Protein AF-A5DKD3-F1 (afdb_monomer)

Radius of gyration: 27.4 Å; Cα contacts (8 Å, |Δi|>4): 453; chains: 1; bounding box: 69×49×92 Å

Secondary structure (DSSP, 8-state):
-----PPP-S------------SSSPPPSSS---EEEEE--GGGHHHHHHHHHHHHHHHHHHHHHHHHTSHHHHHHHHHHHHHHHHHHTHHHHHH-SSHHHHHHHHHH-HHHHHHHHTHHHHHHHHHHHHHHHHHHHHHHHHHHHHTTTSHHHHHHHHSS-HHHHTT--TTS---HHHHHHHHHGGGEEEEEETTEEEEEEEEEE-GGG--SSEEEEEEEEEEE-GGGGGGTHHHHHHHHHHHHHHHHHHHHHTTSS--TT-EEEEEEEEETT-HHHHHHHHHTTPEEEEEES-SSSSS---HHHHHHHHHTT--EEEEEEEEESS-TTT-HHHHHHHHSHHHHTTS--------

Mean predicted aligned error: 9.51 Å

InterPro domains:
  IPR024297 Inorganic phosphate transporter chaperone Pho86 [PF11124] (18-323)

Structure (mmCIF, N/CA/C/O backbone):
data_AF-A5DKD3-F1
#
_entry.id   AF-A5DKD3-F1
#
loop_
_atom_site.group_PDB
_atom_site.id
_atom_site.type_symbol
_atom_site.label_atom_id
_atom_site.label_alt_id
_atom_site.label_comp_id
_atom_site.label_asym_id
_atom_site.label_entity_id
_atom_site.label_seq_id
_atom_site.pdbx_PDB_ins_code
_atom_site.Cartn_x
_atom_site.Cartn_y
_atom_site.Cartn_z
_atom_site.occupancy
_atom_site.B_iso_or_equiv
_atom_site.auth_seq_id
_atom_site.auth_comp_id
_atom_site.auth_asym_id
_atom_site.auth_atom_id
_atom_site.pdbx_PDB_model_num
ATOM 1 N N . MET A 1 1 ? 32.396 21.049 24.597 1.00 44.41 1 MET A N 1
ATOM 2 C CA . MET A 1 1 ? 31.979 21.143 26.014 1.00 44.41 1 MET A CA 1
ATOM 3 C C . MET A 1 1 ? 31.200 22.429 26.232 1.00 44.41 1 MET A C 1
ATOM 5 O O . MET A 1 1 ? 31.802 23.492 26.193 1.00 44.41 1 MET A O 1
ATOM 9 N N . ARG A 1 2 ? 29.879 22.308 26.403 1.00 25.52 2 ARG A N 1
ATOM 10 C CA . ARG A 1 2 ? 28.963 23.169 27.178 1.00 25.52 2 ARG A CA 1
ATOM 11 C C . ARG A 1 2 ? 27.556 22.619 26.924 1.00 25.52 2 ARG A C 1
ATOM 13 O O . ARG A 1 2 ? 27.028 22.764 25.828 1.00 25.52 2 ARG A O 1
ATOM 20 N N . GLN A 1 3 ? 27.020 21.893 27.901 1.00 27.45 3 GLN A N 1
ATOM 21 C CA . GLN A 1 3 ? 25.607 21.516 27.929 1.00 27.45 3 GLN A CA 1
ATOM 22 C C . GLN A 1 3 ? 24.774 22.777 28.195 1.00 27.45 3 GLN A C 1
ATOM 24 O O . GLN A 1 3 ? 25.162 23.559 29.066 1.00 27.45 3 GLN A O 1
ATOM 29 N N . PRO A 1 4 ? 23.636 22.984 27.518 1.00 35.97 4 PRO A N 1
ATOM 30 C CA . PRO A 1 4 ? 22.633 23.911 27.999 1.00 35.97 4 PRO A CA 1
ATOM 31 C C . PRO A 1 4 ? 21.751 23.196 29.029 1.00 35.97 4 PRO A C 1
ATOM 33 O O . PRO A 1 4 ? 21.042 22.239 28.722 1.00 35.97 4 PRO A O 1
ATOM 36 N N . THR A 1 5 ? 21.823 23.671 30.268 1.00 38.53 5 THR A N 1
ATOM 37 C CA . THR A 1 5 ? 20.880 23.381 31.348 1.00 38.53 5 THR A CA 1
ATOM 38 C C . THR A 1 5 ? 19.512 23.960 30.990 1.00 38.53 5 THR A C 1
ATOM 40 O O . THR A 1 5 ? 19.352 25.180 30.934 1.00 38.53 5 THR A O 1
ATOM 43 N N . LEU A 1 6 ? 18.529 23.094 30.748 1.00 33.97 6 LEU A N 1
ATOM 44 C CA . LEU A 1 6 ? 17.122 23.477 30.655 1.00 33.97 6 LEU A CA 1
ATOM 45 C C . LEU A 1 6 ? 16.555 23.619 32.068 1.00 33.97 6 LEU A C 1
ATOM 47 O O . LEU A 1 6 ? 16.530 22.664 32.843 1.00 33.97 6 LEU A O 1
ATOM 51 N N . GLY A 1 7 ? 16.156 24.849 32.387 1.00 30.00 7 GLY A N 1
ATOM 52 C CA . GLY A 1 7 ? 15.485 25.206 33.625 1.00 30.00 7 GLY A CA 1
ATOM 53 C C . GLY A 1 7 ? 14.159 24.470 33.781 1.00 30.00 7 GLY A C 1
ATOM 54 O O . GLY A 1 7 ? 13.393 24.313 32.830 1.00 30.00 7 GLY A O 1
ATOM 55 N N . ALA A 1 8 ? 13.919 24.035 35.013 1.00 39.34 8 ALA A N 1
ATOM 56 C CA . ALA A 1 8 ? 12.645 23.532 35.479 1.00 39.34 8 ALA A CA 1
ATOM 57 C C . ALA A 1 8 ? 11.581 24.633 35.367 1.00 39.34 8 ALA A C 1
ATOM 59 O O . ALA A 1 8 ? 11.727 25.704 35.951 1.00 39.34 8 ALA A O 1
ATOM 60 N N . ASN A 1 9 ? 10.521 24.346 34.616 1.00 34.38 9 ASN A N 1
ATOM 61 C CA . ASN A 1 9 ? 9.232 25.004 34.752 1.00 34.38 9 ASN A CA 1
ATOM 62 C C . ASN A 1 9 ? 8.155 23.918 34.680 1.00 34.38 9 ASN A C 1
ATOM 64 O O . ASN A 1 9 ? 8.077 23.155 33.714 1.00 34.38 9 ASN A O 1
ATOM 68 N N . ASP A 1 10 ? 7.385 23.845 35.759 1.00 39.69 10 ASP A N 1
ATOM 69 C CA . ASP A 1 10 ? 6.342 22.872 36.042 1.00 39.69 10 ASP A CA 1
ATOM 70 C C . ASP A 1 10 ? 5.145 22.965 35.078 1.00 39.69 10 ASP A C 1
ATOM 72 O O . ASP A 1 10 ? 4.833 24.023 34.531 1.00 39.69 10 ASP A O 1
ATOM 76 N N . ASN A 1 11 ? 4.445 21.829 34.943 1.00 37.91 11 ASN A N 1
ATOM 77 C CA . ASN A 1 11 ? 3.311 21.500 34.059 1.00 37.91 11 ASN A CA 1
ATOM 78 C C . ASN A 1 11 ? 3.631 20.978 32.648 1.00 37.91 11 ASN A C 1
ATOM 80 O O . ASN A 1 11 ? 2.910 21.253 31.687 1.00 37.91 11 ASN A O 1
ATOM 84 N N . VAL A 1 12 ? 4.620 20.091 32.530 1.00 38.69 12 VAL A N 1
ATOM 85 C CA . VAL A 1 12 ? 4.588 19.083 31.462 1.00 38.69 12 VAL A CA 1
ATOM 86 C C . VAL A 1 12 ? 3.736 17.920 31.968 1.00 38.69 12 VAL A C 1
ATOM 88 O O . VAL A 1 12 ? 4.202 17.115 32.768 1.00 38.69 12 VAL A O 1
ATOM 91 N N . LEU A 1 13 ? 2.476 17.834 31.522 1.00 41.31 13 LEU A N 1
ATOM 92 C CA . LEU A 1 13 ? 1.731 16.569 31.536 1.00 41.31 13 LEU A CA 1
ATOM 93 C C . LEU A 1 13 ? 2.629 15.539 30.841 1.00 41.31 13 LEU A C 1
ATOM 95 O O . LEU A 1 13 ? 2.814 15.605 29.623 1.00 41.31 13 LEU A O 1
ATOM 99 N N . SER A 1 14 ? 3.277 14.681 31.627 1.00 49.62 14 SER A N 1
ATOM 100 C CA . SER A 1 14 ? 4.287 13.751 31.138 1.00 49.62 14 SER A CA 1
ATOM 101 C C . SER A 1 14 ? 3.638 12.827 30.118 1.00 49.62 14 SER A C 1
ATOM 103 O O . SER A 1 14 ? 2.727 12.076 30.466 1.00 49.62 14 SER A O 1
ATOM 105 N N . MET A 1 15 ? 4.072 12.899 28.857 1.00 59.12 15 MET A N 1
ATOM 106 C CA . MET A 1 15 ? 3.652 11.925 27.851 1.00 59.12 15 MET A CA 1
ATOM 107 C C . MET A 1 15 ? 3.987 10.523 28.364 1.00 59.12 15 MET A C 1
ATOM 109 O O . MET A 1 15 ? 5.079 10.313 28.900 1.00 59.12 15 MET A O 1
ATOM 113 N N . VAL A 1 16 ? 3.064 9.570 28.200 1.00 75.69 16 VAL A N 1
ATOM 114 C CA . VAL A 1 16 ? 3.371 8.157 28.448 1.00 75.69 16 VAL A CA 1
ATOM 115 C C . VAL A 1 16 ? 4.572 7.797 27.576 1.00 75.69 16 VAL A C 1
ATOM 117 O O . VAL A 1 16 ? 4.593 8.149 26.393 1.00 75.69 16 VAL A O 1
ATOM 120 N N . ALA A 1 17 ? 5.578 7.145 28.166 1.00 81.44 17 ALA A N 1
ATOM 121 C CA . ALA A 1 17 ? 6.812 6.797 27.472 1.00 81.44 17 ALA A CA 1
ATOM 122 C C . ALA A 1 17 ? 6.489 6.019 26.186 1.00 81.44 17 ALA A C 1
ATOM 124 O O . ALA A 1 17 ? 5.968 4.903 26.233 1.00 81.44 17 ALA A O 1
ATOM 125 N N . GLN A 1 18 ? 6.759 6.641 25.039 1.00 84.38 18 GLN A N 1
ATOM 126 C CA . GLN A 1 18 ? 6.478 6.051 23.737 1.00 84.38 18 GLN A CA 1
ATOM 127 C C . GLN A 1 18 ? 7.515 4.978 23.427 1.00 84.38 18 GLN A C 1
ATOM 129 O O . GLN A 1 18 ? 8.714 5.153 23.661 1.00 84.38 18 GLN A O 1
ATOM 134 N N . LYS A 1 19 ? 7.063 3.860 22.862 1.00 83.31 19 LYS A N 1
ATOM 135 C CA . LYS A 1 19 ? 7.965 2.868 22.291 1.00 83.31 19 LYS A CA 1
ATOM 136 C C . LYS A 1 19 ? 8.385 3.337 20.914 1.00 83.31 19 LYS A C 1
ATOM 138 O O . LYS A 1 19 ? 7.612 3.266 19.962 1.00 83.31 19 LYS A O 1
ATOM 143 N N . PHE A 1 20 ? 9.628 3.791 20.827 1.00 79.81 20 PHE A N 1
ATOM 144 C CA . PHE A 1 20 ? 10.230 4.139 19.555 1.00 79.81 20 PHE A CA 1
ATOM 145 C C . PHE A 1 20 ? 10.461 2.886 18.710 1.00 79.81 20 PHE A C 1
ATOM 147 O O . PHE A 1 20 ? 10.831 1.820 19.212 1.00 79.81 20 PHE A O 1
ATOM 154 N N . VAL A 1 21 ? 10.222 3.025 17.412 1.00 80.94 21 VAL A N 1
ATOM 155 C CA . VAL A 1 21 ? 10.343 1.944 16.448 1.00 80.94 21 VAL A CA 1
ATOM 156 C C . VAL A 1 21 ? 11.112 2.459 15.249 1.00 80.94 21 VAL A C 1
ATOM 158 O O . VAL A 1 21 ? 10.554 3.158 14.408 1.00 80.94 21 VAL A O 1
ATOM 161 N N . ASP A 1 22 ? 12.373 2.049 15.144 1.00 83.50 22 ASP A N 1
ATOM 162 C CA . ASP A 1 22 ? 13.111 2.176 13.896 1.00 83.50 22 ASP A CA 1
ATOM 163 C C . ASP A 1 22 ? 12.776 0.986 12.983 1.00 83.50 22 ASP A C 1
ATOM 165 O O . ASP A 1 22 ? 12.668 -0.175 13.403 1.00 83.50 22 ASP A O 1
ATOM 169 N N . LEU A 1 23 ? 12.517 1.291 11.718 1.00 83.31 23 LEU A N 1
ATOM 170 C CA . LEU A 1 23 ? 12.232 0.317 10.669 1.00 83.31 23 LEU A CA 1
ATOM 171 C C . LEU A 1 23 ? 13.491 -0.058 9.881 1.00 83.31 23 LEU A C 1
ATOM 173 O O . LEU A 1 23 ? 13.496 -1.099 9.225 1.00 83.31 23 LEU A O 1
ATOM 177 N N . ASN A 1 24 ? 14.536 0.768 9.955 1.00 83.00 24 ASN A N 1
ATOM 178 C CA . ASN A 1 24 ? 15.818 0.548 9.293 1.00 83.00 24 ASN A CA 1
ATOM 179 C C . ASN A 1 24 ? 16.752 -0.329 10.129 1.00 83.00 24 ASN A C 1
ATOM 181 O O . ASN A 1 24 ? 17.639 -0.983 9.581 1.00 83.00 24 ASN A O 1
ATOM 185 N N . GLU A 1 25 ? 16.541 -0.370 11.443 1.00 85.06 25 GLU A N 1
ATOM 186 C CA . GLU A 1 25 ? 17.316 -1.213 12.343 1.00 85.06 25 GLU A CA 1
ATOM 187 C C . GLU A 1 25 ? 16.706 -2.619 12.480 1.00 85.06 25 GLU A C 1
ATOM 189 O O . GLU A 1 25 ? 15.477 -2.795 12.483 1.00 85.06 25 GLU A O 1
ATOM 194 N N . PRO A 1 26 ? 17.549 -3.661 12.608 1.00 84.44 26 PRO A N 1
ATOM 195 C CA . PRO A 1 26 ? 17.068 -4.988 12.951 1.00 84.44 26 PRO A CA 1
ATOM 196 C C . PRO A 1 26 ? 16.427 -4.982 14.343 1.00 84.44 26 PRO A C 1
ATOM 198 O O . PRO A 1 26 ? 16.762 -4.185 15.216 1.00 84.44 26 PRO A O 1
ATOM 201 N N . LEU A 1 27 ? 15.515 -5.927 14.578 1.00 86.25 27 LEU A N 1
ATOM 202 C CA . LEU A 1 27 ? 14.917 -6.094 15.901 1.00 86.25 27 LEU A CA 1
ATOM 203 C C . LEU A 1 27 ? 15.990 -6.425 16.940 1.00 86.25 27 LEU A C 1
ATOM 205 O O . LEU A 1 27 ? 16.840 -7.282 16.689 1.00 86.25 27 LEU A O 1
ATOM 209 N N . ASN A 1 28 ? 15.881 -5.815 18.123 1.00 86.00 28 ASN A N 1
ATOM 210 C CA . ASN A 1 28 ? 16.832 -6.013 19.212 1.00 86.00 28 ASN A CA 1
ATOM 211 C C . ASN A 1 28 ? 17.032 -7.524 19.500 1.00 86.00 28 ASN A C 1
ATOM 213 O O . ASN A 1 28 ? 16.056 -8.218 19.814 1.00 86.00 28 ASN A O 1
ATOM 217 N N . PRO A 1 29 ? 18.262 -8.059 19.374 1.00 86.12 29 PRO A N 1
ATOM 218 C CA . PRO A 1 29 ? 18.553 -9.465 19.634 1.00 86.12 29 PRO A CA 1
ATOM 219 C C . PRO A 1 29 ? 18.430 -9.861 21.108 1.00 86.12 29 PRO A C 1
ATOM 221 O O . PRO A 1 29 ? 18.129 -11.019 21.387 1.00 86.12 29 PRO A O 1
ATOM 224 N N . GLU A 1 30 ? 18.618 -8.915 22.027 1.00 88.75 30 GLU A N 1
ATOM 225 C CA . GLU A 1 30 ? 18.583 -9.133 23.477 1.00 88.75 30 GLU A CA 1
ATOM 226 C C . GLU A 1 30 ? 17.152 -9.193 24.026 1.00 88.75 30 GLU A C 1
ATOM 228 O O . GLU A 1 30 ? 16.894 -9.774 25.084 1.00 88.75 30 GLU A O 1
ATOM 233 N N . ALA A 1 31 ? 16.188 -8.617 23.303 1.00 89.19 31 ALA A N 1
ATOM 234 C CA . ALA A 1 31 ? 14.787 -8.683 23.681 1.00 89.19 31 ALA A CA 1
ATOM 235 C C . ALA A 1 31 ? 14.255 -10.118 23.536 1.00 89.19 31 ALA A C 1
ATOM 237 O O . ALA A 1 31 ? 14.487 -10.801 22.534 1.00 89.19 31 ALA A O 1
ATOM 238 N N . LYS A 1 32 ? 13.482 -10.569 24.534 1.00 89.69 32 LYS A N 1
ATOM 239 C CA . LYS A 1 32 ? 12.901 -11.918 24.540 1.00 89.69 32 LYS A CA 1
ATOM 240 C C . LYS A 1 32 ? 12.102 -12.157 23.246 1.00 89.69 32 LYS A C 1
ATOM 242 O O . LYS A 1 32 ? 11.294 -11.300 22.882 1.00 89.69 32 LYS A O 1
ATOM 247 N N . PRO A 1 33 ? 12.275 -13.306 22.560 1.00 88.50 33 PRO A N 1
ATOM 248 C CA . PRO A 1 33 ? 11.573 -13.635 21.318 1.00 88.50 33 PRO A CA 1
ATOM 249 C C . PRO A 1 33 ? 10.120 -14.047 21.590 1.00 88.50 33 PRO A C 1
ATOM 251 O O . PRO A 1 33 ? 9.692 -15.154 21.276 1.00 88.50 33 PRO A O 1
ATOM 254 N N . THR A 1 34 ? 9.353 -13.157 22.211 1.00 90.38 34 THR A N 1
ATOM 255 C CA . THR A 1 34 ? 7.939 -13.355 22.508 1.00 90.38 34 THR A CA 1
ATOM 256 C C . THR A 1 34 ? 7.097 -12.713 21.419 1.00 90.38 34 THR A C 1
ATOM 258 O O . THR A 1 34 ? 7.298 -11.548 21.070 1.00 90.38 34 THR A O 1
ATOM 261 N N . LEU A 1 35 ? 6.151 -13.486 20.888 1.00 90.06 35 LEU A N 1
ATOM 262 C CA . LEU A 1 35 ? 5.094 -12.992 20.017 1.00 90.06 35 LEU A CA 1
ATOM 263 C C . LEU A 1 35 ? 3.871 -12.688 20.885 1.00 90.06 35 LEU A C 1
ATOM 265 O O . LEU A 1 35 ? 3.340 -13.578 21.548 1.00 90.06 35 LEU A O 1
ATOM 269 N N . ALA A 1 36 ? 3.447 -11.433 20.896 1.00 91.25 36 ALA A N 1
ATOM 270 C CA . ALA A 1 36 ? 2.316 -10.955 21.669 1.00 91.25 36 ALA A CA 1
ATOM 271 C C . ALA A 1 36 ? 1.329 -10.214 20.770 1.00 91.25 36 ALA A C 1
ATOM 273 O O . ALA A 1 36 ? 1.691 -9.641 19.744 1.00 91.25 36 ALA A O 1
ATOM 274 N N . LYS A 1 37 ? 0.069 -10.205 21.195 1.00 90.94 37 LYS A N 1
ATOM 275 C CA . LYS A 1 37 ? -0.982 -9.379 20.609 1.00 90.94 37 LYS A CA 1
ATOM 276 C C . LYS A 1 37 ? -1.339 -8.279 21.588 1.00 90.94 37 LYS A C 1
ATOM 278 O O . LYS A 1 37 ? -1.418 -8.533 22.789 1.00 90.94 37 LYS A O 1
ATOM 283 N N . SER A 1 38 ? -1.556 -7.082 21.077 1.00 92.31 38 SER A N 1
ATOM 284 C CA . SER A 1 38 ? -1.947 -5.936 21.884 1.00 92.31 38 SER A CA 1
ATOM 285 C C . SER A 1 38 ? -2.983 -5.130 21.126 1.00 92.31 38 SER A C 1
ATOM 287 O O . SER A 1 38 ? -2.878 -4.966 19.913 1.00 92.31 38 SER A O 1
ATOM 289 N N . SER A 1 39 ? -3.973 -4.597 21.833 1.00 94.12 39 SER A N 1
ATOM 290 C CA . SER A 1 39 ? -4.686 -3.426 21.322 1.00 94.12 39 SER A CA 1
ATOM 291 C C . SER A 1 39 ? -3.728 -2.236 21.297 1.00 94.12 39 SER A C 1
ATOM 293 O O . SER A 1 39 ? -2.666 -2.274 21.935 1.00 94.12 39 SER A O 1
ATOM 295 N N . LEU A 1 40 ? -4.081 -1.179 20.574 1.00 94.75 40 LEU A N 1
ATOM 296 C CA . LEU A 1 40 ? -3.319 0.058 20.640 1.00 94.75 40 LEU A CA 1
ATOM 297 C C . LEU A 1 40 ? -3.365 0.589 22.072 1.00 94.75 40 LEU A C 1
ATOM 299 O O . LEU A 1 40 ? -4.437 0.864 22.608 1.00 94.75 40 LEU A O 1
ATOM 303 N N . THR A 1 41 ? -2.196 0.692 22.692 1.00 93.12 41 THR A N 1
ATOM 304 C CA . THR A 1 41 ? -2.006 1.376 23.971 1.00 93.12 41 THR A CA 1
ATOM 305 C C . THR A 1 41 ? -1.323 2.716 23.712 1.00 93.12 41 THR A C 1
ATOM 307 O O . THR A 1 41 ? -0.673 2.870 22.671 1.00 93.12 41 THR A O 1
ATOM 310 N N . PRO A 1 42 ? -1.430 3.683 24.638 1.00 91.56 42 PRO A N 1
ATOM 311 C CA . PRO A 1 42 ? -0.752 4.972 24.520 1.00 91.56 42 PRO A CA 1
ATOM 312 C C . PRO A 1 42 ? 0.748 4.841 24.235 1.00 91.56 42 PRO A C 1
ATOM 314 O O . PRO A 1 42 ? 1.272 5.617 23.449 1.00 91.56 42 PRO A O 1
ATOM 317 N N . GLU A 1 43 ? 1.412 3.812 24.774 1.00 92.00 43 GLU A N 1
ATOM 318 C CA . GLU A 1 43 ? 2.830 3.498 24.523 1.00 92.00 43 GLU A CA 1
ATOM 319 C C . GLU A 1 43 ? 3.151 3.133 23.061 1.00 92.00 43 GLU A C 1
ATOM 321 O O . GLU A 1 43 ? 4.277 3.335 22.613 1.00 92.00 43 GLU A O 1
ATOM 326 N N . TYR A 1 44 ? 2.198 2.558 22.319 1.00 93.81 44 TYR A N 1
ATOM 327 C CA . TYR A 1 44 ? 2.389 2.122 20.928 1.00 93.81 44 TYR A CA 1
ATOM 328 C C . TYR A 1 44 ? 1.828 3.114 19.900 1.00 93.81 44 TYR A C 1
ATOM 330 O O . TYR A 1 44 ? 1.816 2.801 18.709 1.00 93.81 44 TYR A O 1
ATOM 338 N N . ALA A 1 45 ? 1.348 4.285 20.325 1.00 93.69 45 ALA A N 1
ATOM 339 C CA . ALA A 1 45 ? 0.709 5.256 19.441 1.00 93.69 45 ALA A CA 1
ATOM 340 C C . ALA A 1 45 ? 1.643 5.695 18.303 1.00 93.69 45 ALA A C 1
ATOM 342 O O . ALA A 1 45 ? 1.305 5.547 17.126 1.00 93.69 45 ALA A O 1
ATOM 343 N N . GLU A 1 46 ? 2.845 6.156 18.648 1.00 93.38 46 GLU A N 1
ATOM 344 C CA . GLU A 1 46 ? 3.853 6.571 17.670 1.00 93.38 46 GLU A CA 1
ATOM 345 C C . GLU A 1 46 ? 4.299 5.406 16.774 1.00 93.38 46 GLU A C 1
ATOM 347 O O . GLU A 1 46 ? 4.289 5.507 15.548 1.00 93.38 46 GLU A O 1
ATOM 352 N N . ALA A 1 47 ? 4.597 4.255 17.377 1.00 93.25 47 ALA A N 1
ATOM 353 C CA . ALA A 1 47 ? 5.014 3.054 16.663 1.00 93.25 47 ALA A CA 1
ATOM 354 C C . ALA A 1 47 ? 3.992 2.573 15.616 1.00 93.25 47 ALA A C 1
ATOM 356 O O . ALA A 1 47 ? 4.355 2.178 14.507 1.00 93.25 47 ALA A O 1
ATOM 357 N N . SER A 1 48 ? 2.707 2.604 15.974 1.00 95.12 48 SER A N 1
ATOM 358 C CA . SER A 1 48 ? 1.596 2.250 15.089 1.00 95.12 48 SER A CA 1
ATOM 359 C C . SER A 1 48 ? 1.502 3.217 13.907 1.00 95.12 48 SER A C 1
ATOM 361 O O . SER A 1 48 ? 1.311 2.791 12.768 1.00 95.12 48 SER A O 1
ATOM 363 N N . LEU A 1 49 ? 1.676 4.519 14.156 1.00 95.00 49 LEU A N 1
ATOM 364 C CA . LEU A 1 49 ? 1.677 5.539 13.109 1.00 95.00 49 LEU A CA 1
ATOM 365 C C . LEU A 1 49 ? 2.844 5.346 12.132 1.00 95.00 49 LEU A C 1
ATOM 367 O O . LEU A 1 49 ? 2.631 5.354 10.922 1.00 95.00 49 LEU A O 1
ATOM 371 N N . ILE A 1 50 ? 4.050 5.102 12.651 1.00 94.62 50 ILE A N 1
ATOM 372 C CA . ILE A 1 50 ? 5.251 4.837 11.848 1.00 94.62 50 ILE A CA 1
ATOM 373 C C . ILE A 1 50 ? 5.053 3.604 10.953 1.00 94.62 50 ILE A C 1
ATOM 375 O O . ILE A 1 50 ? 5.385 3.642 9.769 1.00 94.62 50 ILE A O 1
ATOM 379 N N . LEU A 1 51 ? 4.455 2.528 11.478 1.00 93.94 51 LEU A N 1
ATOM 380 C CA . LEU A 1 51 ? 4.135 1.336 10.685 1.00 93.94 51 LEU A CA 1
ATOM 381 C C . LEU A 1 51 ? 3.153 1.632 9.546 1.00 93.94 51 LEU A C 1
ATOM 383 O O . LEU A 1 51 ? 3.366 1.174 8.427 1.00 93.94 51 LEU A O 1
ATOM 387 N N . HIS A 1 52 ? 2.097 2.406 9.792 1.00 95.19 52 HIS A N 1
ATOM 388 C CA . HIS A 1 52 ? 1.189 2.809 8.713 1.00 95.19 52 HIS A CA 1
ATOM 389 C C . HIS A 1 52 ? 1.879 3.723 7.690 1.00 95.19 52 HIS A C 1
ATOM 391 O O . HIS A 1 52 ? 1.608 3.612 6.498 1.00 95.19 52 HIS A O 1
ATOM 397 N N . GLY A 1 53 ? 2.812 4.581 8.111 1.00 95.00 53 GLY A N 1
ATOM 398 C CA . GLY A 1 53 ? 3.641 5.373 7.195 1.00 95.00 53 GLY A CA 1
ATOM 399 C C . GLY A 1 53 ? 4.511 4.498 6.285 1.00 95.00 53 GLY A C 1
ATOM 400 O O . GLY A 1 53 ? 4.569 4.715 5.073 1.00 95.00 53 GLY A O 1
ATOM 401 N N . ASP A 1 54 ? 5.126 3.457 6.849 1.00 94.06 54 ASP A N 1
ATOM 402 C CA . ASP A 1 54 ? 5.923 2.473 6.108 1.00 94.06 54 ASP A CA 1
ATOM 403 C C . ASP A 1 54 ? 5.108 1.738 5.042 1.00 94.06 54 ASP A C 1
ATOM 405 O O . ASP A 1 54 ? 5.589 1.554 3.925 1.00 94.06 54 ASP A O 1
ATOM 409 N N . TYR A 1 55 ? 3.852 1.388 5.330 1.00 94.44 55 TYR A N 1
ATOM 410 C CA . TYR A 1 55 ? 2.949 0.808 4.332 1.00 94.44 55 TYR A CA 1
ATOM 411 C C . TYR A 1 55 ? 2.856 1.673 3.069 1.00 94.44 55 TYR A C 1
ATOM 413 O O . TYR A 1 55 ? 3.084 1.185 1.960 1.00 94.44 55 TYR A O 1
ATOM 421 N N . TYR A 1 56 ? 2.603 2.975 3.218 1.00 95.25 56 TYR A N 1
ATOM 422 C CA . TYR A 1 56 ? 2.506 3.888 2.077 1.00 95.25 56 TYR A CA 1
ATOM 423 C C . TYR A 1 56 ? 3.842 4.058 1.341 1.00 95.25 56 TYR A C 1
ATOM 425 O O . TYR A 1 56 ? 3.860 4.135 0.110 1.00 95.25 56 TYR A O 1
ATOM 433 N N . ARG A 1 57 ? 4.976 4.023 2.052 1.00 94.69 57 ARG A N 1
ATOM 434 C CA . ARG A 1 57 ? 6.313 4.000 1.430 1.00 94.69 57 ARG A CA 1
ATOM 435 C C . ARG A 1 57 ? 6.571 2.713 0.644 1.00 94.69 57 ARG A C 1
ATOM 437 O O . ARG A 1 57 ? 7.121 2.759 -0.458 1.00 94.69 57 ARG A O 1
ATOM 444 N N . GLN A 1 58 ? 6.129 1.566 1.149 1.00 93.62 58 GLN A N 1
ATOM 445 C CA . GLN A 1 58 ? 6.221 0.296 0.428 1.00 93.62 58 GLN A CA 1
ATOM 446 C C . GLN A 1 58 ? 5.301 0.265 -0.800 1.00 93.62 58 GLN A C 1
ATOM 448 O O . GLN A 1 58 ? 5.705 -0.225 -1.863 1.00 93.62 58 GLN A O 1
ATOM 453 N N . LEU A 1 59 ? 4.100 0.840 -0.698 1.00 95.12 59 LEU A N 1
ATOM 454 C CA . LEU A 1 59 ? 3.209 1.035 -1.839 1.00 95.12 59 LEU A CA 1
ATOM 455 C C . LEU A 1 59 ? 3.831 1.959 -2.886 1.00 95.12 59 LEU A C 1
ATOM 457 O O . LEU A 1 59 ? 3.746 1.651 -4.071 1.00 95.12 59 LEU A O 1
ATOM 461 N N . GLN A 1 60 ? 4.506 3.038 -2.476 1.00 95.50 60 GLN A N 1
ATOM 462 C CA . GLN A 1 60 ? 5.237 3.925 -3.384 1.00 95.50 60 GLN A CA 1
ATOM 463 C C . GLN A 1 60 ? 6.280 3.141 -4.195 1.00 95.50 60 GLN A C 1
ATOM 465 O O . GLN A 1 60 ? 6.306 3.217 -5.425 1.00 95.50 60 GLN A O 1
ATOM 470 N N . GLY A 1 61 ? 7.103 2.327 -3.525 1.00 94.56 61 GLY A N 1
ATOM 471 C CA . GLY A 1 61 ? 8.082 1.463 -4.191 1.00 94.56 61 GLY A CA 1
ATOM 472 C C . GLY A 1 61 ? 7.438 0.438 -5.134 1.00 94.56 61 GLY A C 1
ATOM 473 O O . GLY A 1 61 ? 7.944 0.193 -6.231 1.00 94.56 61 GLY A O 1
ATOM 474 N N . SER A 1 62 ? 6.293 -0.123 -4.742 1.00 94.75 62 SER A N 1
ATOM 475 C CA . SER A 1 62 ? 5.532 -1.074 -5.563 1.00 94.75 62 SER A CA 1
ATOM 476 C C . SER A 1 62 ? 4.908 -0.410 -6.793 1.00 94.75 62 SER A C 1
ATOM 478 O O . SER A 1 62 ? 4.972 -0.976 -7.884 1.00 94.75 62 SER A O 1
ATOM 480 N N . CYS A 1 63 ? 4.389 0.811 -6.648 1.00 96.38 63 CYS A N 1
ATOM 481 C CA . CYS A 1 63 ? 3.876 1.636 -7.738 1.00 96.38 63 CYS A CA 1
ATOM 482 C C . CYS A 1 63 ? 4.989 1.978 -8.740 1.00 96.38 63 CYS A C 1
ATOM 484 O O . CYS A 1 63 ? 4.834 1.743 -9.936 1.00 96.38 63 CYS A O 1
ATOM 486 N N . ASN A 1 64 ? 6.161 2.408 -8.257 1.00 95.81 64 ASN A N 1
ATOM 487 C CA . ASN A 1 64 ? 7.322 2.679 -9.111 1.00 95.81 64 ASN A CA 1
ATOM 488 C C . ASN A 1 64 ? 7.748 1.451 -9.914 1.00 95.81 64 ASN A C 1
ATOM 490 O O . ASN A 1 64 ? 7.951 1.531 -11.126 1.00 95.81 64 ASN A O 1
ATOM 494 N N . ARG A 1 65 ? 7.834 0.291 -9.252 1.00 95.06 65 ARG A N 1
ATOM 495 C CA . ARG A 1 65 ? 8.134 -0.975 -9.924 1.00 95.06 65 ARG A CA 1
ATOM 496 C C . ARG A 1 65 ? 7.071 -1.313 -10.970 1.00 95.06 65 ARG A C 1
ATOM 498 O O . ARG A 1 65 ? 7.420 -1.751 -12.061 1.00 95.06 65 ARG A O 1
ATOM 505 N N . TYR A 1 66 ? 5.796 -1.126 -10.646 1.00 96.19 66 TYR A N 1
ATOM 506 C CA . TYR A 1 66 ? 4.696 -1.385 -11.569 1.00 96.19 66 TYR A CA 1
ATOM 507 C C . TYR A 1 66 ? 4.773 -0.499 -12.817 1.00 96.19 66 TYR A C 1
ATOM 509 O O . TYR A 1 66 ? 4.668 -1.019 -13.923 1.00 96.19 66 TYR A O 1
ATOM 517 N N . ILE A 1 67 ? 5.023 0.804 -12.655 1.00 95.69 67 ILE A N 1
ATOM 518 C CA . ILE A 1 67 ? 5.163 1.759 -13.765 1.00 95.69 67 ILE A CA 1
ATOM 519 C C . ILE A 1 67 ? 6.360 1.400 -14.638 1.00 95.69 67 ILE A C 1
ATOM 521 O O . ILE A 1 67 ? 6.242 1.386 -15.862 1.00 95.69 67 ILE A O 1
ATOM 525 N N . PHE A 1 68 ? 7.495 1.077 -14.020 1.00 94.25 68 PHE A N 1
ATOM 526 C CA . PHE A 1 68 ? 8.709 0.715 -14.742 1.00 94.25 68 PHE A CA 1
ATOM 527 C C . PHE A 1 68 ? 8.493 -0.507 -15.648 1.00 94.25 68 PHE A C 1
ATOM 529 O O . PHE A 1 68 ? 8.847 -0.479 -16.822 1.00 94.25 68 PHE A O 1
ATOM 536 N N . TRP A 1 69 ? 7.835 -1.548 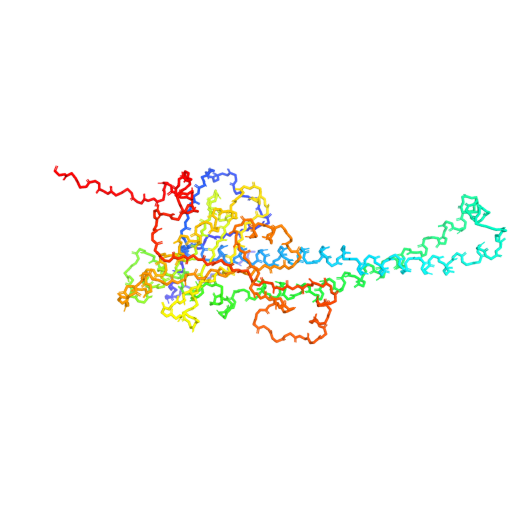-15.130 1.00 94.56 69 TRP A N 1
ATOM 537 C CA . TRP A 1 69 ? 7.533 -2.777 -15.873 1.00 94.56 69 TRP A CA 1
ATOM 538 C C . TRP A 1 69 ? 6.211 -2.727 -16.653 1.00 94.56 69 TRP A C 1
ATOM 540 O O . TRP A 1 69 ? 5.758 -3.751 -17.170 1.00 94.56 69 TRP A O 1
ATOM 550 N N . HIS A 1 70 ? 5.563 -1.564 -16.736 1.00 96.00 70 HIS A N 1
ATOM 551 C CA . HIS A 1 70 ? 4.297 -1.435 -17.443 1.00 96.00 70 HIS A CA 1
ATOM 552 C C . HIS A 1 70 ? 4.508 -1.619 -18.959 1.00 96.00 70 HIS A C 1
ATOM 554 O O . HIS A 1 70 ? 5.484 -1.089 -19.496 1.00 96.00 70 HIS A O 1
ATOM 560 N N . PRO A 1 71 ? 3.598 -2.294 -19.693 1.00 95.44 71 PRO A N 1
ATOM 561 C CA . PRO A 1 71 ? 3.749 -2.521 -21.134 1.00 95.44 71 PRO A CA 1
ATOM 562 C C . PRO A 1 71 ? 3.987 -1.244 -21.947 1.00 95.44 71 PRO A C 1
ATOM 564 O O . PRO A 1 71 ? 4.766 -1.253 -22.896 1.00 95.44 71 PRO A O 1
ATOM 567 N N . ILE A 1 72 ? 3.360 -0.133 -21.551 1.00 94.94 72 ILE A N 1
ATOM 568 C CA . ILE A 1 72 ? 3.559 1.175 -22.196 1.00 94.94 72 ILE A CA 1
ATOM 569 C C . ILE A 1 72 ? 4.994 1.674 -21.981 1.00 94.94 72 ILE A C 1
ATOM 571 O O . ILE A 1 72 ? 5.654 2.038 -22.948 1.00 94.94 72 ILE A O 1
ATOM 575 N N . SER A 1 73 ? 5.506 1.635 -20.749 1.00 94.50 73 SER A N 1
ATOM 576 C CA . SER A 1 73 ? 6.883 2.040 -20.432 1.00 94.50 73 SER A CA 1
ATOM 577 C C . SER A 1 73 ? 7.906 1.175 -21.169 1.00 94.50 73 SER A C 1
ATOM 579 O O . SER A 1 73 ? 8.844 1.697 -21.768 1.00 94.50 73 SER A O 1
ATOM 581 N N . MET A 1 74 ? 7.676 -0.141 -21.209 1.00 94.81 74 MET A N 1
ATOM 582 C CA . MET A 1 74 ? 8.503 -1.078 -21.974 1.00 94.81 74 MET A CA 1
ATOM 583 C C . MET A 1 74 ? 8.450 -0.793 -23.479 1.00 94.81 74 MET A C 1
ATOM 585 O O . MET A 1 74 ? 9.476 -0.867 -24.148 1.00 94.81 74 MET A O 1
ATOM 589 N N . SER A 1 75 ? 7.285 -0.421 -24.014 1.00 95.44 75 SER A N 1
ATOM 590 C CA . SER A 1 75 ? 7.136 -0.057 -25.429 1.00 95.44 75 SER A CA 1
ATOM 591 C C . SER A 1 75 ? 7.888 1.230 -25.760 1.00 95.44 75 SER A C 1
ATOM 593 O O . SER A 1 75 ? 8.596 1.270 -26.759 1.00 95.44 75 SER A O 1
ATOM 595 N N . ILE A 1 76 ? 7.798 2.257 -24.905 1.00 94.19 76 ILE A N 1
ATOM 596 C CA . ILE A 1 76 ? 8.573 3.501 -25.048 1.00 94.19 76 ILE A CA 1
ATOM 597 C C . ILE A 1 76 ? 10.071 3.189 -25.055 1.00 94.19 76 ILE A C 1
ATOM 599 O O . ILE A 1 76 ? 10.805 3.715 -25.889 1.00 94.19 76 ILE A O 1
ATOM 603 N N . TRP A 1 77 ? 10.514 2.298 -24.166 1.00 93.56 77 TRP A N 1
ATOM 604 C CA . TRP A 1 77 ? 11.906 1.874 -24.106 1.00 93.56 77 TRP A CA 1
ATOM 605 C C . TRP A 1 77 ? 12.365 1.158 -25.376 1.00 93.56 77 TRP A C 1
ATOM 607 O O . TRP A 1 77 ? 13.349 1.576 -25.984 1.00 93.56 77 TRP A O 1
ATOM 617 N N . VAL A 1 78 ? 11.628 0.145 -25.834 1.00 94.94 78 VAL A N 1
ATOM 618 C CA . VAL A 1 78 ? 11.975 -0.608 -27.048 1.00 94.94 78 VAL A CA 1
ATOM 619 C C . VAL A 1 78 ? 11.943 0.287 -28.286 1.00 94.94 78 VAL A C 1
ATOM 621 O O . VAL A 1 78 ? 12.911 0.313 -29.041 1.00 94.94 78 VAL A O 1
ATOM 624 N N . VAL A 1 79 ? 10.869 1.054 -28.490 1.00 95.69 79 VAL A N 1
ATOM 625 C CA . VAL A 1 79 ? 10.725 1.932 -29.662 1.00 95.69 79 VAL A CA 1
ATOM 626 C C . VAL A 1 79 ? 11.793 3.022 -29.659 1.00 95.69 79 VAL A C 1
ATOM 628 O O . VAL A 1 79 ? 12.410 3.264 -30.693 1.00 95.69 79 VAL A O 1
ATOM 631 N N . GLY A 1 80 ? 12.056 3.643 -28.506 1.00 93.81 80 GLY A N 1
ATOM 632 C CA . GLY A 1 80 ? 13.085 4.671 -28.375 1.00 93.81 80 GLY A CA 1
ATOM 633 C C . GLY A 1 80 ? 14.483 4.146 -28.700 1.00 93.81 80 GLY A C 1
ATOM 634 O O . GLY A 1 80 ? 15.225 4.798 -29.432 1.00 93.81 80 GLY A O 1
ATOM 635 N N . LEU A 1 81 ? 14.828 2.944 -28.224 1.00 93.06 81 LEU A N 1
ATOM 636 C CA . LEU A 1 81 ? 16.119 2.326 -28.533 1.00 93.06 81 LEU A CA 1
ATOM 637 C C . LEU A 1 81 ? 16.240 1.882 -29.984 1.00 93.06 81 LEU A C 1
ATOM 639 O O . LEU A 1 81 ? 17.287 2.097 -30.584 1.00 93.06 81 LEU A O 1
ATOM 643 N N . VAL A 1 82 ? 15.187 1.302 -30.562 1.00 93.88 82 VAL A N 1
ATOM 644 C CA . VAL A 1 82 ? 15.188 0.912 -31.977 1.00 93.88 82 VAL A CA 1
ATOM 645 C C . VAL A 1 82 ? 15.316 2.144 -32.871 1.00 93.88 82 VAL A C 1
ATOM 647 O O . VAL A 1 82 ? 16.105 2.121 -33.809 1.00 93.88 82 VAL A O 1
ATOM 650 N N . ALA A 1 83 ? 14.607 3.233 -32.565 1.00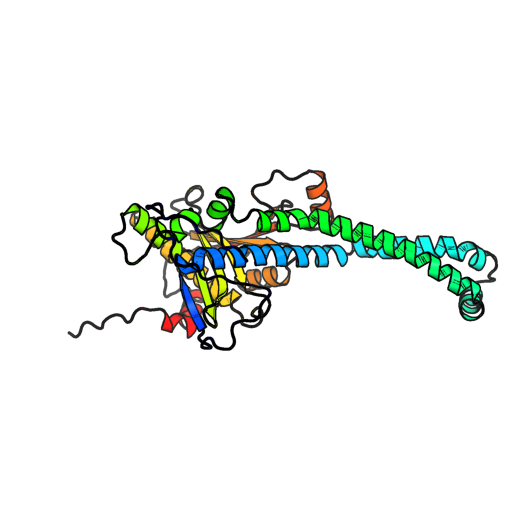 94.25 83 ALA A N 1
ATOM 651 C CA . ALA A 1 83 ? 14.712 4.482 -33.314 1.00 94.25 83 ALA A CA 1
ATOM 652 C C . ALA A 1 83 ? 16.115 5.101 -33.207 1.00 94.25 83 ALA A C 1
ATOM 654 O O . ALA A 1 83 ? 16.685 5.499 -34.222 1.00 94.25 83 ALA A O 1
ATOM 655 N N . ALA A 1 84 ? 16.697 5.133 -32.003 1.00 92.75 84 ALA A N 1
ATOM 656 C CA . ALA A 1 84 ? 18.061 5.615 -31.801 1.00 92.75 84 ALA A CA 1
ATOM 657 C C . ALA A 1 84 ? 19.082 4.746 -32.552 1.00 92.75 84 ALA A C 1
ATOM 659 O O . ALA A 1 84 ? 19.911 5.269 -33.292 1.00 92.75 84 ALA A O 1
ATOM 660 N N . ALA A 1 85 ? 18.987 3.419 -32.436 1.00 91.06 85 ALA A N 1
ATOM 661 C CA . AL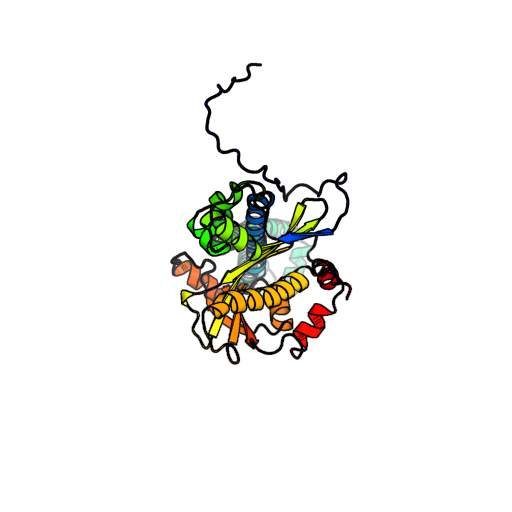A A 1 85 ? 19.868 2.492 -33.142 1.00 91.06 85 ALA A CA 1
ATOM 662 C C . ALA A 1 85 ? 19.732 2.615 -34.664 1.00 91.06 85 ALA A C 1
ATOM 664 O O . ALA A 1 85 ? 20.740 2.658 -35.360 1.00 91.06 85 ALA A O 1
ATOM 665 N N . ALA A 1 86 ? 18.509 2.733 -35.185 1.00 90.94 86 ALA A N 1
ATOM 666 C CA . ALA A 1 86 ? 18.270 2.941 -36.610 1.00 90.94 86 ALA A CA 1
ATOM 667 C C . ALA A 1 86 ? 18.872 4.260 -37.112 1.00 90.94 86 ALA A C 1
ATOM 669 O O . ALA A 1 86 ? 19.345 4.312 -38.243 1.00 90.94 86 ALA A O 1
ATOM 670 N N . TYR A 1 87 ? 18.877 5.308 -36.282 1.00 92.00 87 TYR A N 1
ATOM 671 C CA . TYR A 1 87 ? 19.501 6.586 -36.610 1.00 92.00 87 TYR A CA 1
ATOM 672 C C . TYR A 1 87 ? 21.032 6.480 -36.663 1.00 92.00 87 TYR A C 1
ATOM 674 O O . TYR A 1 87 ? 21.619 6.815 -37.688 1.00 92.00 87 TYR A O 1
ATOM 682 N N . PHE A 1 88 ? 21.672 5.965 -35.607 1.00 89.94 88 PHE A N 1
ATOM 683 C CA . PHE A 1 88 ? 23.137 5.858 -35.540 1.00 89.94 88 PHE A CA 1
ATOM 684 C C . PHE A 1 88 ? 23.714 4.829 -36.522 1.00 89.94 88 PHE A C 1
ATOM 686 O O . PHE A 1 88 ? 24.796 5.020 -37.064 1.00 89.94 88 PHE A O 1
ATOM 693 N N . LEU A 1 89 ? 22.991 3.740 -36.795 1.00 89.56 89 LEU A N 1
ATOM 694 C CA . LEU A 1 89 ? 23.465 2.666 -37.675 1.00 89.56 89 LEU A CA 1
ATOM 695 C C . LEU A 1 89 ? 23.024 2.830 -39.136 1.00 89.56 89 LEU A C 1
ATOM 697 O O . LEU A 1 89 ? 23.283 1.948 -39.959 1.00 89.56 89 LEU A O 1
ATOM 701 N N . ARG A 1 90 ? 22.364 3.945 -39.474 1.00 90.81 90 ARG A N 1
ATOM 702 C CA . ARG A 1 90 ? 21.795 4.191 -40.804 1.00 90.81 90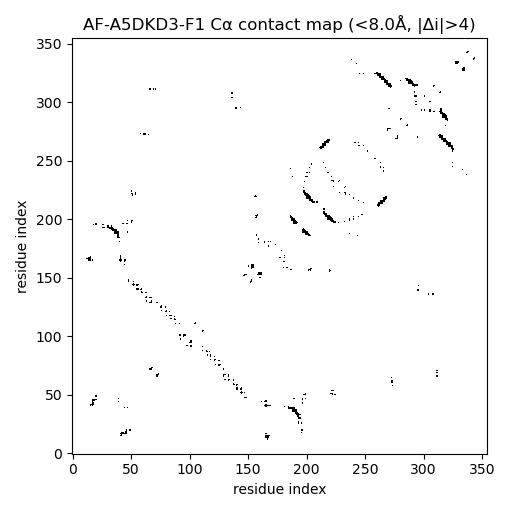 ARG A CA 1
ATOM 703 C C . ARG A 1 90 ? 22.833 4.070 -41.917 1.00 90.81 90 ARG A C 1
ATOM 705 O O . ARG A 1 90 ? 22.568 3.411 -42.921 1.00 90.81 90 ARG A O 1
ATOM 712 N N . ASP A 1 91 ? 23.998 4.682 -41.734 1.00 87.50 91 ASP A N 1
ATOM 713 C CA . ASP A 1 91 ? 25.033 4.744 -42.769 1.00 87.50 91 ASP A CA 1
ATOM 714 C C . ASP A 1 91 ? 25.676 3.371 -43.006 1.00 87.50 91 ASP A C 1
ATOM 716 O O . ASP A 1 91 ? 25.931 2.984 -44.145 1.00 87.50 91 ASP A O 1
ATOM 720 N N . TYR A 1 92 ? 25.831 2.570 -41.947 1.00 87.31 92 TYR A N 1
ATOM 721 C CA . TYR A 1 92 ? 26.290 1.182 -42.053 1.00 87.31 92 TYR A CA 1
ATOM 722 C C . TYR A 1 92 ? 25.287 0.313 -42.813 1.00 87.31 92 TYR A C 1
ATOM 724 O O . TYR A 1 92 ? 25.679 -0.494 -43.657 1.00 87.31 92 TYR A O 1
ATOM 732 N N . TYR A 1 93 ? 23.988 0.494 -42.560 1.00 87.06 93 TYR A N 1
ATOM 733 C CA . TYR A 1 93 ? 22.949 -0.215 -43.303 1.00 87.06 93 TYR A CA 1
ATOM 734 C C . TYR A 1 93 ? 22.927 0.188 -44.782 1.00 87.06 93 TYR A C 1
ATOM 736 O O . TYR A 1 93 ? 22.815 -0.679 -45.643 1.00 87.06 93 TYR A O 1
ATOM 744 N N . ALA A 1 94 ? 23.099 1.477 -45.090 1.00 89.00 94 ALA A N 1
ATOM 745 C CA . ALA A 1 94 ? 23.100 1.982 -46.464 1.00 89.00 94 ALA A CA 1
ATOM 746 C C . ALA A 1 94 ? 24.243 1.415 -47.330 1.00 89.00 94 ALA A C 1
ATOM 748 O O . ALA A 1 94 ? 24.081 1.290 -48.541 1.00 89.00 94 ALA A O 1
ATOM 749 N N . ILE A 1 95 ? 25.380 1.069 -46.718 1.00 88.88 95 ILE A N 1
ATOM 750 C CA . ILE A 1 95 ? 26.559 0.507 -47.403 1.00 88.88 95 ILE A CA 1
ATOM 751 C C . ILE A 1 95 ? 26.514 -1.036 -47.448 1.00 88.88 95 ILE A C 1
ATOM 753 O O . ILE A 1 95 ? 27.288 -1.668 -48.164 1.00 88.88 95 ILE A O 1
ATOM 757 N N . SER A 1 96 ? 25.608 -1.665 -46.698 1.00 88.75 96 SER A N 1
ATOM 758 C CA . SER A 1 96 ? 25.499 -3.123 -46.615 1.00 88.75 96 SER A CA 1
ATOM 759 C C . SER A 1 96 ? 24.697 -3.705 -47.781 1.00 88.75 96 SER A C 1
ATOM 761 O O . SER A 1 96 ? 23.636 -3.199 -48.134 1.00 88.75 96 SER A O 1
ATOM 763 N N . ASN A 1 97 ? 25.130 -4.848 -48.318 1.00 88.06 97 ASN A N 1
ATOM 764 C CA . ASN A 1 97 ? 24.440 -5.537 -49.423 1.00 88.06 97 ASN A CA 1
ATOM 765 C C . ASN A 1 97 ? 23.262 -6.419 -48.960 1.00 88.06 97 ASN A C 1
ATOM 767 O O . ASN A 1 97 ? 22.771 -7.272 -49.699 1.00 88.06 97 ASN A O 1
ATOM 771 N N . GLY A 1 98 ? 22.821 -6.248 -47.712 1.00 89.25 98 GLY A N 1
ATOM 772 C CA . GLY A 1 98 ? 21.741 -7.003 -47.085 1.00 89.25 98 GLY A CA 1
ATOM 773 C C . GLY A 1 98 ? 21.921 -7.135 -45.572 1.00 89.25 98 GLY A C 1
ATOM 774 O O . GLY A 1 98 ? 22.941 -6.741 -45.010 1.00 89.25 98 GLY A O 1
ATOM 775 N N . LEU A 1 99 ? 20.930 -7.733 -44.902 1.00 86.31 99 LEU A N 1
ATOM 776 C CA . LEU A 1 99 ? 20.934 -7.900 -43.440 1.00 86.31 99 LEU A CA 1
ATOM 777 C C . LEU A 1 99 ? 22.098 -8.767 -42.937 1.00 86.31 99 LEU A C 1
ATOM 779 O O . LEU A 1 99 ? 22.691 -8.453 -41.910 1.00 86.31 99 LEU A O 1
ATOM 783 N N . LEU A 1 100 ? 22.448 -9.840 -43.654 1.00 88.69 100 LEU A N 1
ATOM 784 C CA . LEU A 1 100 ? 23.562 -10.715 -43.266 1.00 88.69 100 LEU A CA 1
ATOM 785 C C . LEU A 1 100 ? 24.914 -9.990 -43.331 1.00 88.69 100 LEU A C 1
ATOM 787 O O . LEU A 1 100 ? 25.730 -10.152 -42.428 1.00 88.69 100 LEU A O 1
ATOM 791 N N . ASP A 1 101 ? 25.121 -9.164 -44.359 1.00 87.62 101 ASP A N 1
ATOM 792 C CA . ASP A 1 101 ? 26.327 -8.343 -44.519 1.00 87.62 101 ASP A CA 1
ATOM 793 C C . ASP A 1 101 ? 26.406 -7.268 -43.422 1.00 87.62 101 ASP A C 1
ATOM 795 O O . ASP A 1 101 ? 27.432 -7.116 -42.765 1.00 87.62 101 ASP A O 1
ATOM 799 N N . PHE A 1 102 ? 25.280 -6.623 -43.100 1.00 88.62 102 PHE A N 1
ATOM 800 C CA . PHE A 1 102 ? 25.189 -5.672 -41.989 1.00 88.62 102 PHE A CA 1
ATOM 801 C C . PHE A 1 102 ? 25.599 -6.290 -40.637 1.00 88.62 102 PHE A C 1
ATOM 803 O O . PHE A 1 102 ? 26.413 -5.721 -39.906 1.00 88.62 102 PHE A O 1
ATOM 810 N N . PHE A 1 103 ? 25.094 -7.485 -40.304 1.00 87.56 103 PHE A N 1
ATOM 811 C CA . PHE A 1 103 ? 25.487 -8.175 -39.069 1.00 87.56 103 PHE A CA 1
ATOM 812 C C . PHE A 1 103 ? 26.933 -8.695 -39.107 1.00 87.56 103 PHE A C 1
ATOM 814 O O . PHE A 1 103 ? 27.599 -8.717 -38.071 1.00 87.56 103 PHE A O 1
ATOM 821 N N . ALA A 1 104 ? 27.457 -9.071 -40.277 1.00 86.12 104 ALA A N 1
ATOM 822 C CA . ALA A 1 104 ? 28.868 -9.426 -40.420 1.00 86.12 104 ALA A CA 1
ATOM 823 C C . ALA A 1 104 ? 29.780 -8.212 -40.158 1.00 86.12 104 ALA A C 1
ATOM 825 O O . ALA A 1 104 ? 30.777 -8.323 -39.437 1.00 86.12 104 ALA A O 1
ATOM 826 N N . GLN A 1 105 ? 29.401 -7.033 -40.659 1.00 84.06 105 GLN A N 1
ATOM 827 C CA . GLN A 1 105 ? 30.111 -5.775 -40.411 1.00 84.06 105 GLN A CA 1
ATOM 828 C C . GLN A 1 105 ? 30.096 -5.380 -38.931 1.00 84.06 105 GLN A C 1
ATOM 830 O O . GLN A 1 105 ? 31.106 -4.885 -38.432 1.00 84.06 105 GLN A O 1
ATOM 835 N N . PHE A 1 106 ? 29.015 -5.679 -38.209 1.00 83.62 106 PHE A N 1
ATOM 836 C CA . PHE A 1 106 ? 28.922 -5.459 -36.764 1.00 83.62 106 PHE A CA 1
ATOM 837 C C . PHE A 1 106 ? 29.985 -6.225 -35.962 1.00 83.62 106 PHE A C 1
ATOM 839 O O . PHE A 1 106 ? 30.549 -5.709 -34.994 1.00 83.62 106 PHE A O 1
ATOM 846 N N . VAL A 1 107 ? 30.301 -7.458 -36.369 1.00 81.56 107 VAL A N 1
ATOM 847 C CA . VAL A 1 107 ? 31.349 -8.260 -35.719 1.00 81.56 107 VAL A CA 1
ATOM 848 C C . VAL A 1 107 ? 32.741 -7.782 -36.140 1.00 81.56 107 VAL A C 1
ATOM 850 O O . VAL A 1 107 ? 33.626 -7.663 -35.284 1.00 81.56 107 VAL A O 1
ATOM 853 N N . ALA A 1 108 ? 32.919 -7.479 -37.429 1.00 83.25 108 ALA A N 1
ATOM 854 C CA . ALA A 1 108 ? 34.213 -7.188 -38.041 1.00 83.25 1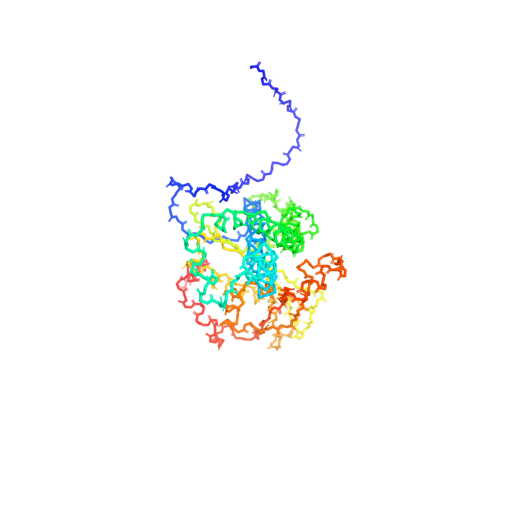08 ALA A CA 1
ATOM 855 C C . ALA A 1 108 ? 34.741 -5.767 -37.776 1.00 83.25 108 ALA A C 1
ATOM 857 O O . ALA A 1 108 ? 35.952 -5.586 -37.667 1.00 83.25 108 ALA A O 1
ATOM 858 N N . ARG A 1 109 ? 33.870 -4.754 -37.663 1.00 84.31 109 ARG A N 1
ATOM 859 C CA . ARG A 1 109 ? 34.280 -3.348 -37.515 1.00 84.31 109 ARG A CA 1
ATOM 860 C C . ARG A 1 109 ? 34.188 -2.887 -36.064 1.00 84.31 109 ARG A C 1
ATOM 862 O O . ARG A 1 109 ? 33.136 -2.970 -35.437 1.00 84.31 109 ARG A O 1
ATOM 869 N N . SER A 1 110 ? 35.292 -2.363 -35.533 1.00 83.50 110 SER A N 1
ATOM 870 C CA . SER A 1 110 ? 35.329 -1.721 -34.212 1.00 83.50 110 SER A CA 1
ATOM 871 C C . SER A 1 110 ? 34.474 -0.458 -34.159 1.00 83.50 110 SER A C 1
ATOM 873 O O . SER A 1 110 ? 33.830 -0.206 -33.148 1.00 83.50 110 SER A O 1
ATOM 875 N N . ASP A 1 111 ? 34.420 0.299 -35.251 1.00 83.88 111 ASP A N 1
ATOM 876 C CA . ASP A 1 111 ? 33.800 1.629 -35.280 1.00 83.88 111 ASP A CA 1
ATOM 877 C C . ASP A 1 111 ? 32.286 1.548 -35.061 1.00 83.88 111 ASP A C 1
ATOM 879 O O . ASP A 1 111 ? 31.728 2.296 -34.268 1.00 83.88 111 ASP A O 1
ATOM 883 N N . MET A 1 112 ? 31.636 0.529 -35.632 1.00 82.50 112 MET A N 1
ATOM 884 C CA . MET A 1 112 ? 30.214 0.256 -35.397 1.00 82.50 112 MET A CA 1
ATOM 885 C C . MET A 1 112 ? 29.921 -0.094 -33.924 1.00 82.50 112 MET A C 1
ATOM 887 O O . MET A 1 112 ? 28.830 0.169 -33.421 1.00 82.50 112 MET A O 1
ATOM 891 N N . LYS A 1 113 ? 30.898 -0.661 -33.201 1.00 82.38 113 LYS A N 1
ATOM 892 C CA . LYS A 1 113 ? 30.786 -0.942 -31.759 1.00 82.38 113 LYS A CA 1
ATOM 893 C C . LYS A 1 113 ? 30.947 0.333 -30.932 1.00 82.38 113 LYS A C 1
ATOM 895 O O . LYS A 1 113 ? 30.277 0.464 -29.912 1.00 82.38 113 LYS A O 1
ATOM 900 N N . PHE A 1 114 ? 31.790 1.272 -31.371 1.00 85.19 114 PHE A N 1
ATOM 901 C CA . PHE A 1 114 ? 31.883 2.602 -30.763 1.00 85.19 114 PHE A CA 1
ATOM 902 C C . PHE A 1 114 ? 30.593 3.402 -30.964 1.00 85.19 114 PHE A C 1
ATOM 904 O O . PHE A 1 114 ? 30.143 4.051 -30.025 1.00 85.19 114 PHE A O 1
ATOM 911 N N . GLU A 1 115 ? 29.928 3.267 -32.112 1.00 84.56 115 GLU A N 1
ATOM 912 C CA . GLU A 1 115 ? 28.630 3.912 -32.352 1.00 84.56 115 GLU A CA 1
ATOM 913 C C . GLU A 1 115 ? 27.530 3.426 -31.394 1.00 84.56 115 GLU A C 1
ATOM 915 O O . GLU A 1 115 ? 26.693 4.205 -30.937 1.00 84.56 115 GLU A O 1
ATOM 920 N N . LEU A 1 116 ? 27.570 2.157 -30.967 1.00 83.06 116 LEU A N 1
ATOM 921 C CA . LEU A 1 116 ? 26.662 1.670 -29.921 1.00 83.06 116 LEU A CA 1
ATOM 922 C C . LEU A 1 116 ? 26.880 2.339 -28.560 1.00 83.06 116 LEU A C 1
ATOM 924 O O . LEU A 1 116 ? 25.942 2.401 -27.765 1.00 83.06 116 LEU A O 1
ATOM 928 N N . ILE A 1 117 ? 28.079 2.850 -28.268 1.00 88.81 117 ILE A N 1
ATOM 929 C CA . ILE A 1 117 ? 28.331 3.587 -27.022 1.00 88.81 117 ILE A CA 1
ATOM 930 C C . ILE A 1 117 ? 27.494 4.875 -27.002 1.00 88.81 117 ILE A C 1
ATOM 932 O O . ILE A 1 117 ? 27.010 5.265 -25.938 1.00 88.81 117 ILE A O 1
ATOM 936 N N . TYR A 1 118 ? 27.209 5.480 -28.162 1.00 87.50 118 TYR A N 1
ATOM 937 C CA . TYR A 1 118 ? 26.313 6.638 -28.260 1.00 87.50 118 TYR A CA 1
ATOM 938 C C . TYR A 1 118 ? 24.840 6.311 -27.978 1.00 87.50 118 TYR A C 1
ATOM 940 O O . TYR A 1 118 ? 24.058 7.224 -27.704 1.00 87.50 118 TYR A O 1
ATOM 948 N N . LEU A 1 119 ? 24.453 5.030 -27.916 1.00 90.25 119 LEU A N 1
ATOM 949 C CA . LEU A 1 119 ? 23.137 4.642 -27.397 1.00 90.25 119 LEU A CA 1
ATOM 950 C C . LEU A 1 119 ? 23.034 4.797 -25.878 1.00 90.25 119 LEU A C 1
ATOM 952 O O . LEU A 1 119 ? 21.919 4.915 -25.367 1.00 90.25 119 LEU A O 1
ATOM 956 N N . LEU A 1 120 ? 24.150 4.828 -25.137 1.00 91.62 120 LEU A N 1
ATOM 957 C CA . LEU A 1 120 ? 24.112 4.949 -23.677 1.00 91.62 120 LEU A CA 1
ATOM 958 C C . LEU A 1 120 ? 23.420 6.249 -23.225 1.00 91.62 120 LEU A C 1
ATOM 960 O O . LEU A 1 120 ? 22.461 6.149 -22.457 1.00 91.62 120 LEU A O 1
ATOM 964 N N . PRO A 1 121 ? 23.769 7.452 -23.725 1.00 92.62 121 PRO A N 1
ATOM 965 C CA . PRO A 1 121 ? 23.000 8.663 -23.430 1.00 92.62 121 PRO A CA 1
ATOM 966 C C . PRO A 1 121 ? 21.498 8.533 -23.728 1.00 92.62 121 PRO A C 1
ATOM 968 O O . PRO A 1 121 ? 20.674 8.944 -22.911 1.00 92.62 121 PRO A O 1
ATOM 971 N N . CYS A 1 122 ? 21.119 7.908 -24.850 1.00 91.50 122 CYS A N 1
ATOM 972 C CA . CYS A 1 122 ? 19.713 7.687 -25.203 1.00 91.50 122 CYS A CA 1
ATOM 973 C C . CYS A 1 122 ? 19.006 6.770 -24.200 1.00 91.50 122 CYS A C 1
ATOM 975 O O . CYS A 1 122 ? 17.898 7.081 -23.764 1.00 91.50 122 CYS A O 1
ATOM 977 N N . THR A 1 123 ? 19.650 5.671 -23.788 1.00 92.31 123 THR A N 1
ATOM 978 C CA . THR A 1 123 ? 19.113 4.800 -22.735 1.00 92.31 123 THR A CA 1
ATOM 979 C C . THR A 1 123 ? 18.893 5.600 -21.451 1.00 92.31 123 THR A C 1
ATOM 981 O O . THR A 1 123 ? 17.780 5.605 -20.933 1.00 92.31 123 THR A O 1
ATOM 984 N N . VAL A 1 124 ? 19.896 6.353 -20.986 1.00 95.19 124 VAL A N 1
ATOM 985 C CA . VAL A 1 124 ? 19.811 7.176 -19.770 1.00 95.19 124 VAL A CA 1
ATOM 986 C C . VAL A 1 124 ? 18.644 8.162 -19.840 1.00 95.19 124 VAL A C 1
ATOM 988 O O . VAL A 1 124 ? 17.894 8.263 -18.872 1.00 95.19 124 VAL A O 1
ATOM 991 N N . LEU A 1 125 ? 18.429 8.834 -20.975 1.00 94.62 125 LEU A N 1
ATOM 992 C CA . LEU A 1 125 ? 17.305 9.762 -21.154 1.00 94.62 125 LEU A CA 1
ATOM 993 C C . LEU A 1 125 ? 15.942 9.066 -21.055 1.00 94.62 125 LEU A C 1
ATOM 995 O O . LEU A 1 125 ? 15.042 9.569 -20.382 1.00 94.62 125 LEU A O 1
ATOM 999 N N . ILE A 1 126 ? 15.790 7.895 -21.676 1.00 93.56 126 ILE A N 1
ATOM 1000 C CA . ILE A 1 126 ? 14.551 7.111 -21.593 1.00 93.56 126 ILE A CA 1
ATOM 1001 C C . ILE A 1 126 ? 14.302 6.654 -20.149 1.00 93.56 126 ILE A C 1
ATOM 1003 O O . ILE A 1 126 ? 13.194 6.799 -19.630 1.00 93.56 126 ILE A O 1
ATOM 1007 N N . PHE A 1 127 ? 15.334 6.136 -19.480 1.00 94.44 127 PHE A N 1
ATOM 1008 C CA . PHE A 1 127 ? 15.254 5.729 -18.077 1.00 94.44 127 PHE A CA 1
ATOM 1009 C C . PHE A 1 127 ? 14.916 6.910 -17.163 1.00 94.44 127 PHE A C 1
ATOM 1011 O O . PHE A 1 127 ? 14.084 6.762 -16.270 1.00 94.44 127 PHE A O 1
ATOM 1018 N N . ALA A 1 128 ? 15.501 8.085 -17.404 1.00 94.88 128 ALA A N 1
ATOM 1019 C CA . ALA A 1 128 ? 15.191 9.305 -16.669 1.00 94.88 128 ALA A CA 1
ATOM 1020 C C . ALA A 1 128 ? 13.728 9.724 -16.870 1.00 94.88 128 ALA A C 1
ATOM 1022 O O . ALA A 1 128 ? 13.055 10.062 -15.900 1.00 94.88 128 ALA A O 1
ATOM 1023 N N . PHE A 1 129 ? 13.202 9.634 -18.095 1.00 93.88 129 PHE A N 1
ATOM 1024 C CA . PHE A 1 129 ? 11.802 9.944 -18.388 1.00 93.88 129 PHE A CA 1
ATOM 1025 C C . PHE A 1 129 ? 10.824 8.986 -17.686 1.00 93.88 129 PHE A C 1
ATOM 1027 O O . PHE A 1 129 ? 9.854 9.428 -17.060 1.00 93.88 129 PHE A O 1
ATOM 1034 N N . ILE A 1 130 ? 11.092 7.676 -17.731 1.00 94.31 130 ILE A N 1
ATOM 1035 C CA . ILE A 1 130 ? 10.287 6.664 -17.025 1.00 94.31 130 ILE A CA 1
ATOM 1036 C C . ILE A 1 130 ? 10.397 6.860 -15.507 1.00 94.31 130 ILE A C 1
ATOM 1038 O O . ILE A 1 130 ? 9.385 6.825 -14.811 1.00 94.31 130 ILE A O 1
ATOM 1042 N N . GLY A 1 131 ? 11.604 7.104 -14.993 1.00 93.94 131 GLY A N 1
ATOM 1043 C CA . GLY A 1 131 ? 11.857 7.348 -13.573 1.00 93.94 131 GLY A CA 1
ATOM 1044 C C . GLY A 1 131 ? 11.145 8.596 -13.055 1.00 93.94 131 GLY A C 1
ATOM 1045 O O . GLY A 1 131 ? 10.515 8.544 -12.001 1.00 93.94 131 GLY A O 1
ATOM 1046 N N . LEU A 1 132 ? 11.167 9.690 -13.822 1.00 93.56 132 LEU A N 1
ATOM 1047 C CA . LEU A 1 132 ? 10.429 10.912 -13.505 1.00 93.56 132 LEU A CA 1
ATOM 1048 C C . LEU A 1 132 ? 8.918 10.665 -13.510 1.00 93.56 132 LEU A C 1
ATOM 1050 O O . LEU A 1 132 ? 8.229 11.073 -12.579 1.00 93.56 132 LEU A O 1
ATOM 1054 N N . SER A 1 133 ? 8.404 9.948 -14.511 1.00 91.69 133 SER A N 1
ATOM 1055 C CA . SER A 1 133 ? 6.985 9.579 -14.576 1.00 91.69 133 SER A CA 1
ATOM 1056 C C . SER A 1 133 ? 6.571 8.727 -13.373 1.00 91.69 133 SER A C 1
ATOM 1058 O O . SER A 1 133 ? 5.545 8.987 -12.751 1.00 91.69 133 SER A O 1
ATOM 1060 N N . ALA A 1 134 ? 7.395 7.746 -12.994 1.00 93.44 134 ALA A N 1
ATOM 1061 C CA . ALA A 1 134 ? 7.171 6.919 -11.814 1.00 93.44 134 ALA A CA 1
ATOM 1062 C C . ALA A 1 134 ? 7.172 7.752 -10.523 1.00 93.44 134 ALA A C 1
ATOM 1064 O O . ALA A 1 134 ? 6.276 7.611 -9.689 1.00 93.44 134 ALA A O 1
ATOM 1065 N N . HIS A 1 135 ? 8.127 8.673 -10.389 1.00 91.81 135 HIS A N 1
ATOM 1066 C CA . HIS A 1 135 ? 8.194 9.584 -9.254 1.00 91.81 135 HIS A CA 1
ATOM 1067 C C . HIS A 1 135 ? 6.927 10.437 -9.137 1.00 91.81 135 HIS A C 1
ATOM 1069 O O . HIS A 1 135 ? 6.297 10.420 -8.087 1.00 91.81 135 HIS A O 1
ATOM 1075 N N . LEU A 1 136 ? 6.506 11.098 -10.220 1.00 91.50 136 LEU A N 1
ATOM 1076 C CA . LEU A 1 136 ? 5.329 11.974 -10.226 1.00 91.50 136 LEU A CA 1
ATOM 1077 C C . LEU A 1 136 ? 4.026 11.233 -9.896 1.00 91.50 136 LEU A C 1
ATOM 1079 O O . LEU A 1 136 ? 3.179 11.766 -9.187 1.00 91.50 136 LEU A O 1
ATOM 1083 N N . LEU A 1 137 ? 3.852 10.008 -10.399 1.00 91.56 137 LEU A N 1
ATOM 1084 C CA . LEU A 1 137 ? 2.625 9.232 -10.184 1.00 91.56 137 LEU A CA 1
ATOM 1085 C C . LEU A 1 137 ? 2.582 8.537 -8.818 1.00 91.56 137 LEU A C 1
ATOM 1087 O O . LEU A 1 137 ? 1.501 8.279 -8.292 1.00 91.56 137 LEU A O 1
ATOM 1091 N N . SER A 1 138 ? 3.742 8.224 -8.237 1.00 93.19 138 SER A N 1
ATOM 1092 C CA . SER A 1 138 ? 3.834 7.634 -6.898 1.00 93.19 138 SER A CA 1
ATOM 1093 C C . SER A 1 138 ? 3.907 8.674 -5.778 1.00 93.19 138 SER A C 1
ATOM 1095 O O . SER A 1 138 ? 3.769 8.304 -4.610 1.00 93.19 138 SER A O 1
ATOM 1097 N N . ASP A 1 139 ? 4.100 9.956 -6.105 1.00 91.69 139 ASP A N 1
ATOM 1098 C CA . ASP A 1 139 ? 4.306 11.021 -5.121 1.00 91.69 139 ASP A CA 1
ATOM 1099 C C . ASP A 1 139 ? 3.116 11.183 -4.170 1.00 91.69 139 ASP A C 1
ATOM 1101 O O . ASP A 1 139 ? 3.315 11.415 -2.985 1.00 91.69 139 ASP A O 1
ATOM 1105 N N . ASP A 1 140 ? 1.885 10.928 -4.627 1.00 91.25 140 ASP A N 1
ATOM 1106 C CA . ASP A 1 140 ? 0.703 10.935 -3.754 1.00 91.25 140 ASP A CA 1
ATOM 1107 C C . ASP A 1 140 ? 0.839 9.967 -2.566 1.00 91.25 140 ASP A C 1
ATOM 1109 O O . ASP A 1 140 ? 0.436 10.297 -1.453 1.00 91.25 140 ASP A O 1
ATOM 1113 N N . LEU A 1 141 ? 1.449 8.794 -2.766 1.00 93.88 141 LEU A N 1
ATOM 1114 C CA . LEU A 1 141 ? 1.666 7.810 -1.698 1.00 93.88 141 LEU A CA 1
ATOM 1115 C C . LEU A 1 141 ? 2.741 8.280 -0.715 1.00 93.88 141 LEU A C 1
ATOM 1117 O O . LEU A 1 141 ? 2.605 8.091 0.494 1.00 93.88 141 LEU A O 1
ATOM 1121 N N . ARG A 1 142 ? 3.793 8.929 -1.226 1.00 93.06 142 ARG A N 1
ATOM 1122 C CA . ARG A 1 142 ? 4.797 9.598 -0.393 1.00 93.06 142 ARG A CA 1
ATOM 1123 C C . ARG A 1 142 ? 4.160 10.697 0.446 1.00 93.06 142 ARG A C 1
ATOM 1125 O O . ARG A 1 142 ? 4.421 10.771 1.639 1.00 93.06 142 ARG A O 1
ATOM 1132 N N . ASP A 1 143 ? 3.329 11.516 -0.179 1.00 92.62 143 ASP A N 1
ATOM 1133 C CA . ASP A 1 143 ? 2.659 12.640 0.455 1.00 92.62 143 ASP A CA 1
ATOM 1134 C C . ASP A 1 143 ? 1.724 12.183 1.580 1.00 92.62 143 ASP A C 1
ATOM 1136 O O . ASP A 1 143 ? 1.666 12.828 2.625 1.00 92.62 143 ASP A O 1
ATOM 1140 N N . ILE A 1 144 ? 1.021 11.057 1.396 1.00 92.25 144 ILE A N 1
ATOM 1141 C CA . ILE A 1 144 ? 0.223 10.430 2.459 1.00 92.25 144 ILE A CA 1
ATOM 1142 C C . ILE A 1 144 ? 1.125 10.007 3.625 1.00 92.25 144 ILE A C 1
ATOM 1144 O O . ILE A 1 144 ? 0.789 10.281 4.775 1.00 92.25 144 ILE A O 1
ATOM 1148 N N . ALA A 1 145 ? 2.267 9.370 3.343 1.00 93.25 145 ALA A N 1
ATOM 1149 C CA . ALA A 1 145 ? 3.206 8.930 4.374 1.00 93.25 145 ALA A CA 1
ATOM 1150 C C . ALA A 1 145 ? 3.809 10.110 5.158 1.00 93.25 145 ALA A C 1
ATOM 1152 O O . ALA A 1 145 ? 3.862 10.068 6.384 1.00 93.25 145 ALA A O 1
ATOM 1153 N N . ASP A 1 146 ? 4.229 11.167 4.456 1.00 93.06 146 ASP A N 1
ATOM 1154 C CA . ASP A 1 146 ? 4.901 12.337 5.039 1.00 93.06 146 ASP A CA 1
ATOM 1155 C C . ASP A 1 146 ? 3.954 13.228 5.851 1.00 93.06 146 ASP A C 1
ATOM 1157 O O . ASP A 1 146 ? 4.396 13.933 6.752 1.00 93.06 146 ASP A O 1
ATOM 1161 N N . LYS A 1 147 ? 2.651 13.190 5.552 1.00 92.56 147 LYS A N 1
ATOM 1162 C CA . LYS A 1 147 ? 1.618 13.999 6.221 1.00 92.56 147 LYS A CA 1
ATOM 1163 C C . LYS A 1 147 ? 0.748 13.177 7.172 1.00 92.56 147 LYS A C 1
ATOM 1165 O O . LYS A 1 147 ? -0.298 13.656 7.610 1.00 92.56 147 LYS A O 1
ATOM 1170 N N . LEU A 1 148 ? 1.136 11.939 7.481 1.00 91.44 148 LEU A N 1
ATOM 1171 C CA . LEU A 1 148 ? 0.317 11.030 8.287 1.00 91.44 148 LEU A CA 1
ATOM 1172 C C . LEU A 1 148 ? 0.149 11.509 9.737 1.00 91.44 148 LEU A C 1
ATOM 1174 O O . LEU A 1 148 ? -0.823 11.150 10.394 1.00 91.44 148 LEU A O 1
ATOM 1178 N N . ASP A 1 149 ? 1.070 12.338 10.229 1.00 90.38 149 ASP A N 1
ATOM 1179 C CA . ASP A 1 149 ? 1.033 12.934 11.562 1.00 90.38 149 ASP A CA 1
ATOM 1180 C C . ASP A 1 149 ? 0.033 14.099 11.687 1.00 90.38 149 ASP A C 1
ATOM 1182 O O . ASP A 1 149 ? -0.232 14.560 12.804 1.00 90.38 149 ASP A O 1
ATOM 1186 N N . GLN A 1 150 ? -0.520 14.590 10.573 1.00 92.31 150 GLN A N 1
ATOM 1187 C CA . GLN A 1 150 ? -1.488 15.683 10.566 1.00 92.31 150 GLN A CA 1
ATOM 1188 C C . GLN A 1 150 ? -2.824 15.246 11.195 1.00 92.31 150 GLN A C 1
ATOM 1190 O O . GLN A 1 150 ? -3.257 14.112 10.975 1.00 92.31 150 GLN A O 1
ATOM 1195 N N . PRO A 1 151 ? -3.524 16.130 11.938 1.00 89.94 151 PRO A N 1
ATOM 1196 C CA . PRO A 1 151 ? -4.763 15.778 12.641 1.00 89.94 151 PRO A CA 1
ATOM 1197 C C . PRO A 1 151 ? -5.826 15.131 11.746 1.00 89.94 151 PRO A C 1
ATOM 1199 O O . PRO A 1 151 ? -6.358 14.082 12.102 1.00 89.94 151 PRO A O 1
ATOM 1202 N N . ASP A 1 152 ? -6.060 15.692 10.558 1.00 90.19 152 ASP A N 1
ATOM 1203 C CA . ASP A 1 152 ? -7.069 15.194 9.616 1.00 90.19 152 ASP A CA 1
ATOM 1204 C C . ASP A 1 152 ? -6.757 13.765 9.143 1.00 90.19 152 ASP A C 1
ATOM 1206 O O . ASP A 1 152 ? -7.654 12.939 8.979 1.00 90.19 152 ASP A O 1
ATOM 1210 N N . ARG A 1 153 ? -5.468 13.439 8.969 1.00 91.00 153 ARG A N 1
ATOM 1211 C CA . ARG A 1 153 ? -5.003 12.106 8.554 1.00 91.00 153 ARG A CA 1
ATOM 1212 C C . ARG A 1 153 ? -5.050 11.099 9.677 1.00 91.00 153 ARG A C 1
ATOM 1214 O O . ARG A 1 153 ? -5.445 9.957 9.459 1.00 91.00 153 ARG A O 1
ATOM 1221 N N . ILE A 1 154 ? -4.681 11.530 10.875 1.00 93.12 154 ILE A N 1
ATOM 1222 C CA . ILE A 1 154 ? -4.813 10.727 12.083 1.00 93.12 154 ILE A CA 1
ATOM 1223 C C . ILE A 1 154 ? -6.283 10.355 12.294 1.00 93.12 154 ILE A C 1
ATOM 1225 O O . ILE A 1 154 ? -6.587 9.190 12.541 1.00 93.12 154 ILE A O 1
ATOM 1229 N N . GLU A 1 155 ? -7.203 11.306 12.145 1.00 91.88 155 GLU A N 1
ATOM 1230 C CA . GLU A 1 155 ? -8.635 11.044 12.271 1.00 91.88 155 GLU A CA 1
ATOM 1231 C C . GLU A 1 155 ? -9.181 10.202 11.106 1.00 91.88 155 GLU A C 1
ATOM 1233 O O . GLU A 1 155 ? -10.047 9.344 11.307 1.00 91.88 155 GLU A O 1
ATOM 1238 N N . GLU A 1 156 ? -8.674 10.377 9.884 1.00 91.69 156 GLU A N 1
ATOM 1239 C CA . GLU A 1 156 ? -8.991 9.502 8.750 1.00 91.69 156 GLU A CA 1
ATOM 1240 C C . GLU A 1 156 ? -8.570 8.049 9.028 1.00 91.69 156 GLU A C 1
ATOM 1242 O O . GLU A 1 156 ? -9.365 7.132 8.805 1.00 91.69 156 GLU A O 1
ATOM 1247 N N . LEU A 1 157 ? -7.364 7.853 9.569 1.00 93.88 157 LEU A N 1
ATOM 1248 C CA . LEU A 1 157 ? -6.761 6.551 9.836 1.00 93.88 157 LEU A CA 1
ATOM 1249 C C . LEU A 1 157 ? -7.349 5.869 11.079 1.00 93.88 157 LEU A C 1
ATOM 1251 O O . LEU A 1 157 ? -7.797 4.733 10.986 1.00 93.88 157 LEU A O 1
ATOM 1255 N N . TYR A 1 158 ? -7.381 6.536 12.231 1.00 94.06 158 TYR A N 1
ATOM 1256 C CA . TYR A 1 158 ? -7.788 5.941 13.511 1.00 94.06 158 TYR A CA 1
ATOM 1257 C C . TYR A 1 158 ? -9.238 6.241 13.904 1.00 94.06 158 TYR A C 1
ATOM 1259 O O . TYR A 1 158 ? -9.813 5.522 14.718 1.00 94.06 158 TYR A O 1
ATOM 1267 N N . GLY A 1 159 ? -9.848 7.291 13.348 1.00 91.38 159 GLY A N 1
ATOM 1268 C CA . GLY A 1 159 ? -11.172 7.765 13.769 1.00 91.38 159 GLY A CA 1
ATOM 1269 C C . GLY A 1 159 ? -11.173 8.574 15.071 1.00 91.38 159 GLY A C 1
ATOM 1270 O O . GLY A 1 159 ? -12.244 8.875 15.588 1.00 91.38 159 GLY A O 1
ATOM 1271 N N . PHE A 1 160 ? -10.001 8.904 15.619 1.00 92.38 160 PHE A N 1
ATOM 1272 C CA . PHE A 1 160 ? -9.839 9.735 16.812 1.00 92.38 160 PHE A CA 1
ATOM 1273 C C . PHE A 1 160 ? -8.456 10.399 16.838 1.00 92.38 160 PHE A C 1
ATOM 1275 O O . PHE A 1 160 ? -7.560 10.026 16.085 1.00 92.38 160 PHE A O 1
ATOM 1282 N N . ASP A 1 161 ? -8.270 11.366 17.738 1.00 92.25 161 ASP A N 1
ATOM 1283 C CA . ASP A 1 161 ? -7.011 12.096 17.907 1.00 92.25 161 ASP A CA 1
ATOM 1284 C C . ASP A 1 161 ? -5.956 11.258 18.657 1.00 92.25 161 ASP A C 1
ATOM 1286 O O . ASP A 1 161 ? -5.958 11.159 19.890 1.00 92.25 161 ASP A O 1
ATOM 1290 N N . LEU A 1 162 ? -5.028 10.674 17.895 1.00 91.56 162 LEU A N 1
ATOM 1291 C CA . LEU A 1 162 ? -3.921 9.866 18.408 1.00 91.56 162 LEU A CA 1
ATOM 1292 C C . LEU A 1 162 ? -2.962 10.662 19.311 1.00 91.56 162 LEU A C 1
ATOM 1294 O O . LEU A 1 162 ? -2.405 10.100 20.251 1.00 91.56 162 LEU A O 1
ATOM 1298 N N . ARG A 1 163 ? -2.788 11.973 19.079 1.00 89.56 163 ARG A N 1
ATOM 1299 C CA . ARG A 1 163 ? -1.884 12.816 19.885 1.00 89.56 163 ARG A CA 1
ATOM 1300 C C . ARG A 1 163 ? -2.440 13.038 21.288 1.00 89.56 163 ARG A C 1
ATOM 1302 O O . ARG A 1 163 ? -1.671 13.129 22.243 1.00 89.56 163 ARG A O 1
ATOM 1309 N N . LYS A 1 164 ? -3.767 13.137 21.420 1.00 90.19 164 LYS A N 1
ATOM 1310 C CA . LYS A 1 164 ? -4.434 13.147 22.732 1.00 90.19 164 LYS A CA 1
ATOM 1311 C C . LYS A 1 164 ? -4.353 11.773 23.384 1.00 90.19 164 LYS A C 1
ATOM 1313 O O . LYS A 1 164 ? -3.962 11.684 24.538 1.00 90.19 164 LYS A O 1
ATOM 1318 N N . PHE A 1 165 ? -4.636 10.718 22.625 1.00 90.88 165 PHE A N 1
ATOM 1319 C CA . PHE A 1 165 ? -4.589 9.340 23.112 1.00 90.88 165 PHE A CA 1
ATOM 1320 C C . PHE A 1 165 ? -3.214 8.949 23.684 1.00 90.88 165 PHE A C 1
ATOM 1322 O O . PHE A 1 165 ? -3.151 8.351 24.752 1.00 90.88 165 PHE A O 1
ATOM 1329 N N . ALA A 1 166 ? -2.114 9.347 23.036 1.00 89.31 166 ALA A N 1
ATOM 1330 C CA . ALA A 1 166 ? -0.747 9.053 23.484 1.00 89.31 166 ALA A CA 1
ATOM 1331 C C . ALA A 1 166 ? -0.381 9.668 24.853 1.00 89.31 166 ALA A C 1
ATOM 1333 O O . ALA A 1 166 ? 0.586 9.248 25.487 1.00 89.31 166 ALA A O 1
ATOM 1334 N N . LYS A 1 167 ? -1.136 10.674 25.312 1.00 88.56 167 LYS A N 1
ATOM 1335 C CA . LYS A 1 167 ? -0.910 11.357 26.595 1.00 88.56 167 LYS A CA 1
ATOM 1336 C C . LYS A 1 167 ? -1.691 10.742 27.752 1.00 88.56 167 LYS A C 1
ATOM 1338 O O . LYS A 1 167 ? -1.417 11.079 28.898 1.00 88.56 167 LYS A O 1
ATOM 1343 N N . GLU A 1 168 ? -2.675 9.898 27.465 1.00 86.00 168 GLU A N 1
ATOM 1344 C CA . GLU A 1 168 ? -3.541 9.331 28.492 1.00 86.00 168 GLU A CA 1
ATOM 1345 C C . GLU A 1 168 ? -2.831 8.175 29.199 1.00 86.00 168 GLU A C 1
ATOM 1347 O O . GLU A 1 168 ? -2.451 7.199 28.560 1.00 86.00 168 GLU A O 1
ATOM 1352 N N . ASP A 1 169 ? -2.665 8.256 30.521 1.00 82.50 169 ASP A N 1
ATOM 1353 C CA . ASP A 1 169 ? -2.147 7.135 31.310 1.00 82.50 169 ASP A CA 1
ATOM 1354 C C . ASP A 1 169 ? -3.305 6.198 31.704 1.00 82.50 169 ASP A C 1
ATOM 1356 O O . ASP A 1 169 ? -4.193 6.618 32.461 1.00 82.50 169 ASP A O 1
ATOM 1360 N N . PRO A 1 170 ? -3.312 4.930 31.245 1.00 77.06 170 PRO A N 1
ATOM 1361 C CA . PRO A 1 170 ? -4.364 3.970 31.570 1.00 77.06 170 PRO A CA 1
ATOM 1362 C C . PRO A 1 170 ? -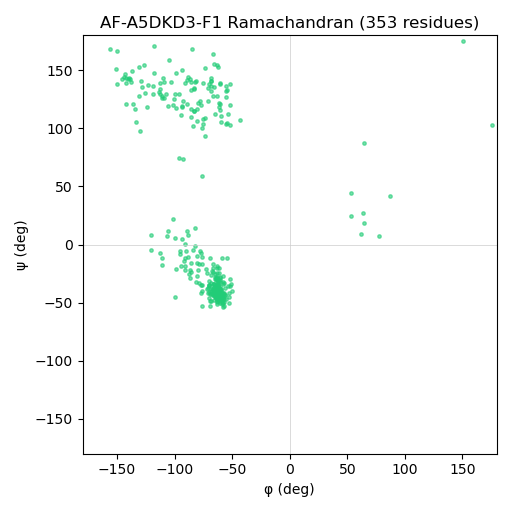4.484 3.664 33.073 1.00 77.06 170 PRO A C 1
ATOM 1364 O O . PRO A 1 170 ? -5.543 3.209 33.505 1.00 77.06 170 PRO A O 1
ATOM 1367 N N . ASN A 1 171 ? -3.445 3.928 33.875 1.00 78.56 171 ASN A N 1
ATOM 1368 C CA . ASN A 1 171 ? -3.439 3.680 35.323 1.00 78.56 171 ASN A CA 1
ATOM 1369 C C . ASN A 1 171 ? -3.930 4.877 36.156 1.00 78.56 171 ASN A C 1
ATOM 1371 O O . ASN A 1 171 ? -4.080 4.772 37.376 1.00 78.56 171 ASN A O 1
ATOM 1375 N N . SER A 1 172 ? -4.191 6.018 35.515 1.00 80.94 172 SER A N 1
ATOM 1376 C CA . SER A 1 172 ? -4.624 7.245 36.182 1.00 80.94 172 SER A CA 1
ATOM 1377 C C . SER A 1 172 ? -6.147 7.301 36.408 1.00 80.94 172 SER A C 1
ATOM 1379 O O . SER A 1 172 ? -6.926 6.495 35.890 1.00 80.94 172 SER A O 1
ATOM 1381 N N . ARG A 1 173 ? -6.622 8.265 37.215 1.00 77.81 173 ARG A N 1
ATOM 1382 C CA . ARG A 1 173 ? -8.067 8.519 37.384 1.00 77.81 173 ARG A CA 1
ATOM 1383 C C . ARG A 1 173 ? -8.629 9.201 36.134 1.00 77.81 173 ARG A C 1
ATOM 1385 O O . ARG A 1 173 ? -8.624 10.422 36.031 1.00 77.81 173 ARG A O 1
ATOM 1392 N N . LEU A 1 174 ? -9.148 8.395 35.214 1.00 81.88 174 LEU A N 1
ATOM 1393 C CA . LEU A 1 174 ? -9.634 8.848 33.908 1.00 81.88 174 LEU A CA 1
ATOM 1394 C C . LEU A 1 174 ? -11.069 9.401 33.950 1.00 81.88 174 LEU A C 1
ATOM 1396 O O . LEU A 1 174 ? -11.994 8.757 34.462 1.00 81.88 174 LEU A O 1
ATOM 1400 N N . SER A 1 175 ? -11.271 10.554 33.312 1.00 83.50 175 SER A N 1
ATOM 1401 C CA . SER A 1 175 ? -12.581 11.121 32.967 1.00 83.50 175 SER A CA 1
ATOM 1402 C C . SER A 1 175 ? -13.358 10.203 32.003 1.00 83.50 175 SER A C 1
ATOM 1404 O O . SER A 1 175 ? -12.737 9.496 31.206 1.00 83.50 175 SER A O 1
ATOM 1406 N N . PRO A 1 176 ? -14.709 10.223 31.980 1.00 84.12 176 PRO A N 1
ATOM 1407 C CA . PRO A 1 176 ? -15.502 9.453 31.015 1.00 84.12 176 PRO A CA 1
ATOM 1408 C C . PRO A 1 176 ? -15.089 9.670 29.551 1.00 84.12 176 PRO A C 1
ATOM 1410 O O . PRO A 1 176 ? -15.073 8.720 28.771 1.00 84.12 176 PRO A O 1
ATOM 1413 N N . LYS A 1 177 ? -14.689 10.898 29.185 1.00 83.94 177 LYS A N 1
ATOM 1414 C CA . LYS A 1 177 ? -14.189 11.213 27.835 1.00 83.94 177 LYS A CA 1
ATOM 1415 C C . LYS A 1 177 ? -12.850 10.530 27.537 1.00 83.94 177 LYS A C 1
ATOM 1417 O O . LYS A 1 177 ? -12.658 10.030 26.435 1.00 83.94 177 LYS A O 1
ATOM 1422 N N . GLN A 1 178 ? -11.953 10.471 28.521 1.00 84.06 178 GLN A N 1
ATOM 1423 C CA . GLN A 1 178 ? -10.647 9.816 28.392 1.00 84.06 178 GLN A CA 1
ATOM 1424 C C . GLN A 1 178 ? -10.798 8.292 28.331 1.00 84.06 178 GLN A C 1
ATOM 1426 O O . GLN A 1 178 ? -10.140 7.636 27.533 1.00 84.06 178 GLN A O 1
ATOM 1431 N N . LYS A 1 179 ? -11.743 7.726 29.093 1.00 85.06 179 LYS A N 1
ATOM 1432 C CA . LYS A 1 179 ? -12.096 6.301 28.998 1.00 85.06 179 LYS A CA 1
ATOM 1433 C C . LYS A 1 179 ? -12.628 5.931 27.615 1.00 85.06 179 LYS A C 1
ATOM 1435 O O . LYS A 1 179 ? -12.206 4.920 27.067 1.00 85.06 179 LYS A O 1
ATOM 1440 N N . ALA A 1 180 ? -13.509 6.752 27.042 1.00 85.38 180 ALA A N 1
ATOM 1441 C CA . ALA A 1 180 ? -13.999 6.544 25.679 1.00 85.38 180 ALA A CA 1
ATOM 1442 C C . ALA A 1 180 ? -12.864 6.640 24.641 1.00 85.38 180 ALA A C 1
ATOM 1444 O O . ALA A 1 180 ? -12.799 5.831 23.720 1.00 85.38 180 ALA A O 1
ATOM 1445 N N . LEU A 1 181 ? -11.928 7.580 24.820 1.00 86.62 181 LEU A N 1
ATOM 1446 C CA . LEU A 1 181 ? -10.752 7.701 23.957 1.00 86.62 181 LEU A CA 1
ATOM 1447 C C . LEU A 1 181 ? -9.856 6.453 24.030 1.00 86.62 181 LEU A C 1
ATOM 1449 O O . LEU A 1 181 ? -9.415 5.964 22.995 1.00 86.62 181 LEU A O 1
ATOM 1453 N N . LEU A 1 182 ? -9.639 5.901 25.228 1.00 86.94 182 LEU A N 1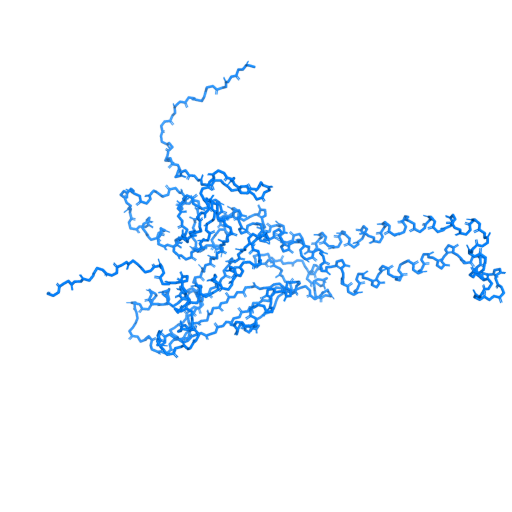
ATOM 1454 C CA . LEU A 1 182 ? -8.874 4.664 25.411 1.00 86.94 182 LEU A CA 1
ATOM 1455 C C . LEU A 1 182 ? -9.576 3.440 24.805 1.00 86.94 182 LEU A C 1
ATOM 1457 O O . LEU A 1 182 ? -8.914 2.599 24.203 1.00 86.94 182 LEU A O 1
ATOM 1461 N N . GLN A 1 183 ? -10.908 3.370 24.894 1.00 88.94 183 GLN A N 1
ATOM 1462 C CA . GLN A 1 183 ? -11.701 2.317 24.245 1.00 88.94 183 GLN A CA 1
ATOM 1463 C C . GLN A 1 183 ? -11.562 2.340 22.720 1.00 88.94 183 GLN A C 1
ATOM 1465 O O . GLN A 1 183 ? -11.523 1.284 22.096 1.00 88.94 183 GLN A O 1
ATOM 1470 N N . ASN A 1 184 ? -11.398 3.515 22.104 1.00 90.25 184 ASN A N 1
ATOM 1471 C CA . ASN A 1 184 ? -11.153 3.593 20.661 1.00 90.25 184 ASN A CA 1
ATOM 1472 C C . ASN A 1 184 ? -9.831 2.919 20.245 1.00 90.25 184 ASN A C 1
ATOM 1474 O O . ASN A 1 184 ? -9.719 2.448 19.112 1.00 90.25 184 ASN A O 1
ATOM 1478 N N . GLY A 1 185 ? -8.858 2.800 21.158 1.00 92.06 185 GLY A N 1
ATOM 1479 C CA . GLY A 1 185 ? -7.618 2.048 20.935 1.00 92.06 185 GLY A CA 1
ATOM 1480 C C . GLY A 1 185 ? -7.847 0.554 20.669 1.00 92.06 185 GLY A C 1
ATOM 1481 O O . GLY A 1 185 ? -7.059 -0.080 19.969 1.00 92.06 185 GLY A O 1
ATOM 1482 N N . GLU A 1 186 ? -8.967 -0.013 21.126 1.00 93.88 186 GLU A N 1
ATOM 1483 C CA . GLU A 1 186 ? -9.353 -1.400 20.835 1.00 93.88 186 GLU A CA 1
ATOM 1484 C C . GLU A 1 186 ? -9.684 -1.642 19.355 1.00 93.88 186 GLU A C 1
ATOM 1486 O O . GLU A 1 186 ? -9.699 -2.787 18.903 1.00 93.88 186 GLU A O 1
ATOM 1491 N N . ASN A 1 187 ? -9.926 -0.581 18.581 1.00 95.38 187 ASN A N 1
ATOM 1492 C CA . ASN A 1 187 ? -10.182 -0.676 17.142 1.00 95.38 187 ASN A CA 1
ATOM 1493 C C . ASN A 1 187 ? -8.895 -0.784 16.320 1.00 95.38 187 ASN A C 1
ATOM 1495 O O . ASN A 1 187 ? -8.956 -0.918 15.098 1.00 95.38 187 ASN A O 1
ATOM 1499 N N . THR A 1 188 ? -7.737 -0.757 16.977 1.00 97.12 188 THR A N 1
ATOM 1500 C CA . THR A 1 188 ? -6.442 -1.038 16.367 1.00 97.12 188 THR A CA 1
ATOM 1501 C C . THR A 1 188 ? -5.804 -2.245 17.040 1.00 97.12 188 THR A C 1
ATOM 1503 O O . THR A 1 188 ? -5.685 -2.299 18.264 1.00 97.12 188 THR A O 1
ATOM 1506 N N . HIS A 1 189 ? -5.366 -3.207 16.233 1.00 96.75 189 HIS A N 1
ATOM 1507 C CA . HIS A 1 189 ? -4.686 -4.409 16.695 1.00 96.75 189 HIS A CA 1
ATOM 1508 C C . HIS A 1 189 ? -3.238 -4.418 16.238 1.00 96.75 189 HIS A C 1
ATOM 1510 O O . HIS A 1 189 ? -2.942 -4.166 15.070 1.00 96.75 189 HIS A O 1
ATOM 1516 N N . LEU A 1 190 ? -2.347 -4.746 17.166 1.00 96.19 190 LEU A N 1
ATOM 1517 C CA . LEU A 1 190 ? -0.911 -4.815 16.969 1.00 96.19 190 LEU A CA 1
ATOM 1518 C C . LEU A 1 190 ? -0.423 -6.235 17.237 1.00 96.19 190 LEU A C 1
ATOM 1520 O O . LEU A 1 190 ? -0.771 -6.854 18.247 1.00 96.19 190 LEU A O 1
ATOM 1524 N N . ILE A 1 191 ? 0.450 -6.716 16.360 1.00 95.88 191 ILE A N 1
ATOM 1525 C CA . ILE A 1 191 ? 1.265 -7.905 16.603 1.00 95.88 191 ILE A CA 1
ATOM 1526 C C . ILE A 1 191 ? 2.654 -7.418 16.975 1.00 95.88 191 ILE A C 1
ATOM 1528 O O . ILE A 1 191 ? 3.309 -6.729 16.195 1.00 95.88 191 ILE A O 1
ATOM 1532 N N . VAL A 1 192 ? 3.093 -7.773 18.175 1.00 94.06 192 VAL A N 1
ATOM 1533 C CA . VAL A 1 192 ? 4.354 -7.336 18.765 1.00 94.06 192 VAL A CA 1
ATOM 1534 C C . VAL A 1 192 ? 5.289 -8.531 18.849 1.00 94.06 192 VAL A C 1
ATOM 1536 O O . VAL A 1 192 ? 4.944 -9.558 19.429 1.00 94.06 192 VAL A O 1
ATOM 1539 N N . TYR A 1 193 ? 6.488 -8.395 18.294 1.00 92.94 193 TYR A N 1
ATOM 1540 C CA . TYR A 1 193 ? 7.550 -9.385 18.411 1.00 92.94 193 TYR A CA 1
ATOM 1541 C C . TYR A 1 193 ? 8.805 -8.713 18.956 1.00 92.94 193 TYR A C 1
ATOM 1543 O O . TYR A 1 193 ? 9.208 -7.658 18.467 1.00 92.94 193 TYR A O 1
ATOM 1551 N N . ARG A 1 194 ? 9.414 -9.299 19.996 1.00 91.00 194 ARG A N 1
ATOM 1552 C CA . ARG A 1 194 ? 10.588 -8.715 20.677 1.00 91.00 194 ARG A CA 1
ATOM 1553 C C . ARG A 1 194 ? 10.357 -7.267 21.131 1.00 91.00 194 ARG A C 1
ATOM 1555 O O . ARG A 1 194 ? 11.200 -6.399 20.939 1.00 91.00 194 ARG A O 1
ATOM 1562 N N . ASN A 1 195 ? 9.185 -7.010 21.715 1.00 87.25 195 ASN A N 1
ATOM 1563 C CA . ASN A 1 195 ? 8.729 -5.686 22.166 1.00 87.25 195 ASN A CA 1
ATOM 1564 C C . ASN A 1 195 ? 8.588 -4.613 21.069 1.00 87.25 195 ASN A C 1
ATOM 1566 O O . ASN A 1 195 ? 8.320 -3.461 21.403 1.00 87.25 195 ASN A O 1
ATOM 1570 N N . SER A 1 196 ? 8.698 -4.976 19.789 1.00 90.62 196 SER A N 1
ATOM 1571 C CA . SER A 1 196 ? 8.477 -4.075 18.657 1.00 90.62 196 SER A CA 1
ATOM 1572 C C . SER A 1 196 ? 7.237 -4.511 17.869 1.00 90.62 196 SER A C 1
ATOM 1574 O O . SER A 1 196 ? 7.094 -5.702 17.571 1.00 90.62 196 SER A O 1
ATOM 1576 N N . PRO A 1 197 ? 6.301 -3.608 17.542 1.00 93.31 197 PRO A N 1
ATOM 1577 C CA . PRO A 1 197 ? 5.190 -3.939 16.670 1.00 93.31 197 PRO A CA 1
ATOM 1578 C C . PRO A 1 197 ? 5.706 -4.232 15.256 1.00 93.31 197 PRO A C 1
ATOM 1580 O O . PRO A 1 197 ? 6.464 -3.470 14.655 1.00 93.31 197 PRO A O 1
ATOM 1583 N N . ILE A 1 198 ? 5.299 -5.384 14.735 1.00 94.81 198 ILE A N 1
ATOM 1584 C CA . ILE A 1 198 ? 5.697 -5.892 13.420 1.00 94.81 198 ILE A CA 1
ATOM 1585 C C . ILE A 1 198 ? 4.543 -5.897 12.423 1.00 94.81 198 ILE A C 1
ATOM 1587 O O . ILE A 1 198 ? 4.777 -5.983 11.217 1.00 94.81 198 ILE A O 1
ATOM 1591 N N . ALA A 1 199 ? 3.311 -5.806 12.919 1.00 95.88 199 ALA A N 1
ATOM 1592 C CA . ALA A 1 199 ? 2.124 -5.688 12.101 1.00 95.88 199 ALA A CA 1
ATOM 1593 C C . ALA A 1 199 ? 1.027 -4.918 12.837 1.00 95.88 199 ALA A C 1
ATOM 1595 O O . ALA A 1 199 ? 0.950 -4.962 14.068 1.00 95.88 199 ALA A O 1
ATOM 1596 N N . VAL A 1 200 ? 0.183 -4.234 12.072 1.00 97.19 200 VAL A N 1
ATOM 1597 C CA . VAL A 1 200 ? -0.902 -3.393 12.570 1.00 97.19 200 VAL A CA 1
ATOM 1598 C C . VAL A 1 200 ? -2.116 -3.493 11.655 1.00 97.19 200 VAL A C 1
ATOM 1600 O O . VAL A 1 200 ? -1.988 -3.590 10.437 1.00 97.19 200 VAL A O 1
ATOM 1603 N N . ILE A 1 201 ? -3.306 -3.447 12.238 1.00 97.69 201 ILE A N 1
ATOM 1604 C CA . ILE A 1 201 ? -4.557 -3.224 11.516 1.00 97.69 201 ILE A CA 1
ATOM 1605 C C . ILE A 1 201 ? -5.427 -2.254 12.308 1.00 97.69 201 ILE A C 1
ATOM 1607 O O . ILE A 1 201 ? -5.505 -2.349 13.531 1.00 97.69 201 ILE A O 1
ATOM 1611 N N . THR A 1 202 ? -6.090 -1.339 11.613 1.00 97.56 202 THR A N 1
ATOM 1612 C CA . THR A 1 202 ? -6.951 -0.315 12.203 1.00 97.56 202 THR A CA 1
ATOM 1613 C C . THR A 1 202 ? -8.315 -0.326 11.526 1.00 97.56 202 THR A C 1
ATOM 1615 O O . THR A 1 202 ? -8.421 -0.407 10.300 1.00 97.56 202 THR A O 1
ATOM 1618 N N . LEU A 1 203 ? -9.362 -0.255 12.346 1.00 97.31 203 LEU A N 1
ATOM 1619 C CA . LEU A 1 203 ? -10.752 -0.173 11.924 1.00 97.31 203 LEU A CA 1
ATOM 1620 C C . LEU A 1 203 ? -11.350 1.182 12.279 1.00 97.31 203 LEU A C 1
ATOM 1622 O O . LEU A 1 203 ? -11.197 1.666 13.399 1.00 97.31 203 LEU A O 1
ATOM 1626 N N . LYS A 1 204 ? -12.134 1.729 11.354 1.00 95.44 204 LYS A N 1
ATOM 1627 C CA . LYS A 1 204 ? -12.962 2.911 11.570 1.00 95.44 204 LYS A CA 1
ATOM 1628 C C . LYS A 1 204 ? -14.425 2.590 11.244 1.00 95.44 204 LYS A C 1
ATOM 1630 O O . LYS A 1 204 ? -14.725 2.256 10.092 1.00 95.44 204 LYS A O 1
ATOM 1635 N N . PRO A 1 205 ? -15.351 2.680 12.213 1.00 93.75 205 PRO A N 1
ATOM 1636 C CA . PRO A 1 205 ? -16.775 2.585 11.921 1.00 93.75 205 PRO A CA 1
ATOM 1637 C C . PRO A 1 205 ? -17.228 3.823 11.133 1.00 93.75 205 PRO A C 1
ATOM 1639 O O . PRO A 1 205 ? -16.909 4.954 11.495 1.00 93.75 205 PRO A O 1
ATOM 1642 N N . LEU A 1 206 ? -17.964 3.616 10.041 1.00 92.81 206 LEU A N 1
ATOM 1643 C CA . LEU A 1 206 ? -18.511 4.687 9.206 1.00 92.81 206 LEU A CA 1
ATOM 1644 C C . LEU A 1 206 ? -19.955 4.958 9.629 1.00 92.81 206 LEU A C 1
ATOM 1646 O O . LEU A 1 206 ? -20.904 4.545 8.959 1.00 92.81 206 LEU A O 1
ATOM 1650 N N . LEU A 1 207 ? -20.110 5.610 10.782 1.00 89.25 207 LEU A N 1
ATOM 1651 C CA . LEU A 1 207 ? -21.418 5.839 11.401 1.00 89.25 207 LEU A CA 1
ATOM 1652 C C . LEU A 1 207 ? -22.334 6.700 10.523 1.00 89.25 207 LEU A C 1
ATOM 1654 O O . LEU A 1 207 ? -23.519 6.400 10.435 1.00 89.25 207 LEU A O 1
ATOM 1658 N N . ASP A 1 208 ? -21.776 7.678 9.805 1.00 88.12 208 ASP A N 1
ATOM 1659 C CA . ASP A 1 208 ? -22.529 8.573 8.912 1.00 88.12 208 ASP A CA 1
ATOM 1660 C C . ASP A 1 208 ? -23.160 7.835 7.721 1.00 88.12 208 ASP A C 1
ATOM 1662 O O . ASP A 1 208 ? -24.204 8.230 7.208 1.00 88.12 208 ASP A O 1
ATOM 1666 N N . ASN A 1 209 ? -22.545 6.727 7.301 1.00 86.81 209 ASN A N 1
ATOM 1667 C CA . ASN A 1 209 ? -23.030 5.892 6.202 1.00 86.81 209 ASN A CA 1
ATOM 1668 C C . ASN A 1 209 ? -23.869 4.708 6.702 1.00 86.81 209 ASN A C 1
ATOM 1670 O O . ASN A 1 209 ? -24.418 3.955 5.896 1.00 86.81 209 ASN A O 1
ATOM 1674 N N . SER A 1 210 ? -23.917 4.495 8.018 1.00 86.88 210 SER A N 1
ATOM 1675 C CA . SER A 1 210 ? -24.573 3.341 8.619 1.00 86.88 210 SER A CA 1
ATOM 1676 C C . SER A 1 210 ? -26.060 3.609 8.829 1.00 86.88 210 SER A C 1
ATOM 1678 O O . SER A 1 210 ? -26.474 4.638 9.354 1.00 86.88 210 SER A O 1
ATOM 1680 N N . THR A 1 211 ? -26.870 2.640 8.426 1.00 85.00 211 THR A N 1
ATOM 1681 C CA . THR A 1 211 ? -28.328 2.617 8.578 1.00 85.00 211 THR A CA 1
ATOM 1682 C C . THR A 1 211 ? -28.721 1.436 9.462 1.00 85.00 211 THR A C 1
ATOM 1684 O O . THR A 1 211 ? -27.899 0.569 9.751 1.00 85.00 211 THR A O 1
ATOM 1687 N N . GLU A 1 212 ? -29.986 1.357 9.874 1.00 79.06 212 GLU A N 1
ATOM 1688 C CA . GLU A 1 212 ? -30.479 0.228 10.683 1.00 79.06 212 GLU A CA 1
ATOM 1689 C C . GLU A 1 212 ? -30.335 -1.117 9.945 1.00 79.06 212 GLU A C 1
ATOM 1691 O O . GLU A 1 212 ? -30.044 -2.140 10.560 1.00 79.06 212 GLU A O 1
ATOM 1696 N N . ALA A 1 213 ? -30.424 -1.105 8.611 1.00 84.00 213 ALA A N 1
ATOM 1697 C CA . ALA A 1 213 ? -30.261 -2.293 7.775 1.00 84.00 213 ALA A CA 1
ATOM 1698 C C . ALA A 1 213 ? -28.800 -2.605 7.396 1.00 84.00 213 ALA A C 1
ATOM 1700 O O . ALA A 1 213 ? -28.467 -3.769 7.166 1.00 84.00 213 ALA A O 1
ATOM 1701 N N . ASN A 1 214 ? -27.934 -1.588 7.298 1.00 88.50 214 ASN A N 1
ATOM 1702 C CA . ASN A 1 214 ? -26.549 -1.740 6.845 1.00 88.50 214 ASN A CA 1
ATOM 1703 C C . ASN A 1 214 ? -25.579 -0.986 7.754 1.00 88.50 214 ASN A C 1
ATOM 1705 O O . ASN A 1 214 ? -25.575 0.244 7.770 1.00 88.50 214 ASN A O 1
ATOM 1709 N N . TYR A 1 215 ? -24.693 -1.715 8.420 1.00 92.31 215 TYR A N 1
ATOM 1710 C CA . TYR A 1 215 ? -23.605 -1.157 9.213 1.00 92.31 215 TYR A CA 1
ATOM 1711 C C . TYR A 1 215 ? -22.301 -1.195 8.418 1.00 92.31 215 TYR A C 1
ATOM 1713 O O . TYR A 1 215 ? -21.945 -2.239 7.875 1.00 92.31 215 TYR A O 1
ATOM 1721 N N . PHE A 1 216 ? -21.580 -0.078 8.334 1.00 94.62 216 PHE A N 1
ATOM 1722 C CA . PHE A 1 216 ? -20.339 0.009 7.562 1.00 94.62 216 PHE A CA 1
ATOM 1723 C C . PHE A 1 216 ? -19.122 0.160 8.472 1.00 94.62 216 PHE A C 1
ATOM 1725 O O . PHE A 1 216 ? -19.040 1.077 9.288 1.00 94.62 216 PHE A O 1
ATOM 1732 N N . VAL A 1 217 ? -18.128 -0.703 8.273 1.00 96.19 217 VAL A N 1
ATOM 1733 C CA . VAL A 1 217 ? -16.814 -0.621 8.922 1.00 96.19 217 VAL A CA 1
ATOM 1734 C C . VAL A 1 217 ? -15.748 -0.568 7.841 1.00 96.19 217 VAL A C 1
ATOM 1736 O O . VAL A 1 217 ? -15.818 -1.302 6.860 1.00 96.19 217 VAL A O 1
ATOM 1739 N N . ARG A 1 218 ? -14.749 0.297 7.996 1.00 96.94 218 ARG A N 1
ATOM 1740 C CA . ARG A 1 218 ? -13.614 0.375 7.078 1.00 96.94 218 ARG A CA 1
ATOM 1741 C C . ARG A 1 218 ? -12.335 -0.066 7.776 1.00 96.94 218 ARG A C 1
ATOM 1743 O O . ARG A 1 218 ? -12.010 0.460 8.833 1.00 96.94 218 ARG A O 1
ATOM 1750 N N . ILE A 1 219 ? -11.596 -0.978 7.156 1.00 97.50 219 ILE A N 1
ATOM 1751 C CA . ILE A 1 219 ? -10.181 -1.205 7.439 1.00 97.50 219 ILE A CA 1
ATOM 1752 C C . ILE A 1 219 ? -9.426 -0.044 6.796 1.00 97.50 219 ILE A C 1
ATOM 1754 O O . ILE A 1 219 ? -9.312 0.039 5.573 1.00 97.50 219 ILE A O 1
ATOM 1758 N N . THR A 1 220 ? -9.000 0.902 7.622 1.00 95.12 220 THR A N 1
ATOM 1759 C CA . THR A 1 220 ? -8.335 2.143 7.199 1.00 95.12 220 THR A CA 1
ATOM 1760 C C . THR A 1 220 ? -6.830 1.977 7.062 1.00 95.12 220 THR A C 1
ATOM 1762 O O . THR A 1 220 ? -6.209 2.683 6.275 1.00 95.12 220 THR A O 1
ATOM 1765 N N . GLY A 1 221 ? -6.250 1.018 7.780 1.00 93.62 221 GLY A N 1
ATOM 1766 C CA . GLY A 1 221 ? -4.853 0.642 7.633 1.00 93.62 221 GLY A CA 1
ATOM 1767 C C . GLY A 1 221 ? -4.655 -0.831 7.956 1.00 93.62 221 GLY A C 1
ATOM 1768 O O . GLY A 1 221 ? -5.230 -1.343 8.915 1.00 93.62 221 GLY A O 1
ATOM 1769 N N . LEU A 1 222 ? -3.842 -1.506 7.153 1.00 95.88 222 LEU A N 1
ATOM 1770 C CA . LEU A 1 222 ? -3.369 -2.865 7.378 1.00 95.88 222 LEU A CA 1
ATOM 1771 C C . LEU A 1 222 ? -1.925 -2.912 6.900 1.00 95.88 222 LEU A C 1
ATOM 1773 O O . LEU A 1 222 ? -1.664 -2.665 5.726 1.00 95.88 222 LEU A O 1
ATOM 1777 N N . HIS A 1 223 ? -1.005 -3.247 7.795 1.00 95.25 223 HIS A N 1
ATOM 1778 C CA . HIS A 1 223 ? 0.403 -3.350 7.453 1.00 95.25 223 HIS A CA 1
ATOM 1779 C C . HIS A 1 223 ? 1.085 -4.504 8.164 1.00 95.25 223 HIS A C 1
ATOM 1781 O O . HIS A 1 223 ? 0.842 -4.766 9.342 1.00 95.25 223 HIS A O 1
ATOM 1787 N N . VAL A 1 224 ? 2.008 -5.144 7.456 1.00 94.62 224 VAL A N 1
ATOM 1788 C CA . VAL A 1 224 ? 2.952 -6.118 7.999 1.00 94.62 224 VAL A CA 1
ATOM 1789 C C . VAL A 1 224 ? 4.335 -5.724 7.498 1.00 94.62 224 VAL A C 1
ATOM 1791 O O . VAL A 1 224 ? 4.550 -5.583 6.294 1.00 94.62 224 VAL A O 1
ATOM 1794 N N . ARG A 1 225 ? 5.305 -5.587 8.409 1.00 92.50 225 ARG A N 1
ATOM 1795 C CA . ARG A 1 225 ? 6.704 -5.323 8.043 1.00 92.50 225 ARG A CA 1
ATOM 1796 C C . ARG A 1 225 ? 7.185 -6.344 7.005 1.00 92.50 225 ARG A C 1
ATOM 1798 O O . ARG A 1 225 ? 6.967 -7.547 7.156 1.00 92.50 225 ARG A O 1
ATOM 1805 N N . LYS A 1 226 ? 7.933 -5.877 6.000 1.00 89.06 226 LYS A N 1
ATOM 1806 C CA . LYS A 1 226 ? 8.369 -6.670 4.834 1.00 89.06 226 LYS A CA 1
ATOM 1807 C C . LYS A 1 226 ? 9.017 -8.015 5.192 1.00 89.06 226 LYS A C 1
ATOM 1809 O O . LYS A 1 226 ? 8.760 -9.024 4.538 1.00 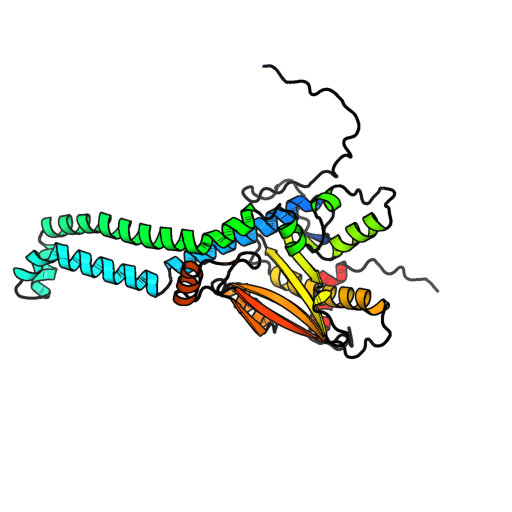89.06 226 LYS A O 1
ATOM 1814 N N . VAL A 1 227 ? 9.832 -8.045 6.246 1.00 89.56 227 VAL A N 1
ATOM 1815 C CA . VAL A 1 227 ? 10.532 -9.259 6.708 1.00 89.56 227 VAL A CA 1
ATOM 1816 C C . VAL A 1 227 ? 9.587 -10.342 7.254 1.00 89.56 227 VAL A C 1
ATOM 1818 O O . VAL A 1 227 ? 9.951 -11.513 7.264 1.00 89.56 227 VAL A O 1
ATOM 1821 N N . PHE A 1 228 ? 8.361 -9.977 7.644 1.00 90.94 228 PHE A N 1
ATOM 1822 C CA . PHE A 1 228 ? 7.338 -10.874 8.193 1.00 90.94 228 PHE A CA 1
ATOM 1823 C C . PHE A 1 228 ? 6.193 -11.178 7.219 1.00 90.94 228 PHE A C 1
ATOM 1825 O O . PHE A 1 228 ? 5.233 -11.845 7.595 1.00 90.94 228 PHE A O 1
ATOM 1832 N N . VAL A 1 229 ? 6.281 -10.749 5.956 1.00 87.06 229 VAL A N 1
ATOM 1833 C CA . VAL A 1 229 ? 5.210 -10.964 4.962 1.00 87.06 229 VAL A CA 1
ATOM 1834 C C . VAL A 1 229 ? 4.889 -12.451 4.765 1.00 87.06 229 VAL A C 1
ATOM 1836 O O . VAL A 1 229 ? 3.732 -12.798 4.558 1.00 87.06 229 VAL A O 1
ATOM 1839 N N . LYS A 1 230 ? 5.888 -13.336 4.894 1.00 88.50 230 LYS A N 1
ATOM 1840 C CA . LYS A 1 230 ? 5.724 -14.797 4.772 1.00 88.50 230 LYS A CA 1
ATOM 1841 C C . LYS A 1 230 ? 5.103 -15.474 6.002 1.00 88.50 230 LYS A C 1
ATOM 1843 O O . LYS A 1 230 ? 4.860 -16.671 5.956 1.00 88.50 230 LYS A O 1
ATOM 1848 N N . ALA A 1 231 ? 4.898 -14.749 7.102 1.00 88.31 231 ALA A N 1
ATOM 1849 C CA . ALA A 1 231 ? 4.348 -15.296 8.344 1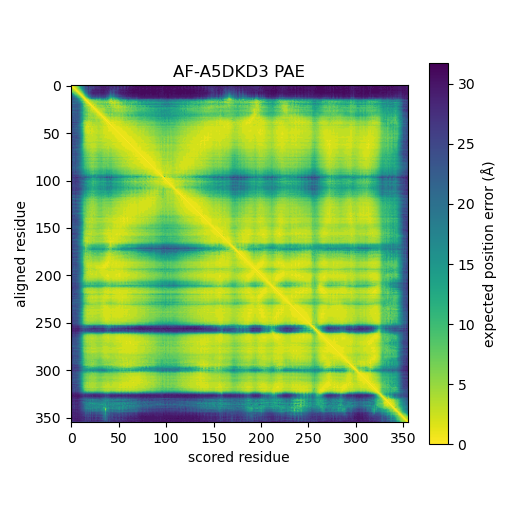.00 88.31 231 ALA A CA 1
ATOM 1850 C C . ALA A 1 231 ? 2.807 -15.240 8.400 1.00 88.31 231 ALA A C 1
ATOM 1852 O O . ALA A 1 231 ? 2.228 -15.416 9.467 1.00 88.31 231 ALA A O 1
ATOM 1853 N N . ASP A 1 232 ? 2.148 -14.942 7.273 1.00 88.94 232 ASP A N 1
ATOM 1854 C CA . ASP A 1 232 ? 0.689 -14.902 7.110 1.00 88.94 232 ASP A CA 1
ATOM 1855 C C . ASP A 1 232 ? -0.071 -14.017 8.115 1.00 88.94 232 ASP A C 1
ATOM 1857 O O . ASP A 1 232 ? -1.276 -14.172 8.320 1.00 88.94 232 ASP A O 1
ATOM 1861 N N . PHE A 1 233 ? 0.593 -13.009 8.693 1.00 94.25 233 PHE A N 1
ATOM 1862 C CA . PHE A 1 233 ? -0.049 -12.075 9.623 1.00 94.25 233 PHE A CA 1
ATOM 1863 C C . PHE A 1 233 ? -1.213 -11.298 8.995 1.00 94.25 233 PHE A C 1
ATOM 1865 O O . PHE A 1 233 ? -2.160 -10.968 9.701 1.00 94.25 233 PHE A O 1
ATOM 1872 N N . HIS A 1 234 ? -1.208 -11.072 7.677 1.00 93.06 234 HIS A N 1
ATOM 1873 C CA . HIS A 1 234 ? -2.340 -10.467 6.967 1.00 93.06 234 HIS A CA 1
ATOM 1874 C C . HIS A 1 234 ? -3.641 -11.253 7.171 1.00 93.06 234 HIS A C 1
ATOM 1876 O O . HIS A 1 234 ? -4.676 -10.654 7.449 1.00 93.06 234 HIS A O 1
ATOM 1882 N N . THR A 1 235 ? -3.583 -12.587 7.090 1.00 92.75 235 THR A N 1
ATOM 1883 C CA . THR A 1 235 ? -4.737 -13.472 7.314 1.00 92.75 235 THR A CA 1
ATOM 1884 C C . THR A 1 235 ? -5.332 -13.243 8.695 1.00 92.75 235 THR A C 1
ATOM 1886 O O . THR A 1 235 ? -6.513 -12.954 8.841 1.00 92.75 235 THR A O 1
ATOM 1889 N N . LEU A 1 236 ? -4.476 -13.310 9.705 1.00 93.12 236 LEU A N 1
ATOM 1890 C CA . LEU A 1 236 ? -4.844 -13.181 11.106 1.00 93.12 236 LEU A CA 1
ATOM 1891 C C . LEU A 1 236 ? -5.385 -11.783 11.439 1.00 93.12 236 LEU A C 1
ATOM 1893 O O . LEU A 1 236 ? -6.312 -11.638 12.232 1.00 93.12 236 LEU A O 1
ATOM 1897 N N . LEU A 1 237 ? -4.844 -10.739 10.819 1.00 95.88 237 LEU A N 1
ATOM 1898 C CA . LEU A 1 237 ? -5.333 -9.377 11.012 1.00 95.88 237 LEU A CA 1
ATOM 1899 C C . LEU A 1 237 ? -6.703 -9.171 10.355 1.00 95.88 237 LEU A C 1
ATOM 1901 O O . LEU A 1 237 ? -7.582 -8.584 10.982 1.00 95.88 237 LEU A O 1
ATOM 1905 N N . ILE A 1 238 ? -6.924 -9.703 9.149 1.00 95.62 238 ILE A N 1
ATOM 1906 C CA . ILE A 1 238 ? -8.244 -9.676 8.501 1.00 95.62 238 ILE A CA 1
ATOM 1907 C C . ILE A 1 238 ? -9.273 -10.466 9.310 1.00 95.62 238 ILE A C 1
ATOM 1909 O O . ILE A 1 238 ? -10.357 -9.953 9.577 1.00 95.62 238 ILE A O 1
ATOM 1913 N N . ASP A 1 239 ? -8.931 -11.672 9.759 1.00 92.88 239 ASP A N 1
ATOM 1914 C CA . ASP A 1 239 ? -9.820 -12.502 10.573 1.00 92.88 239 ASP A CA 1
ATOM 1915 C C . ASP A 1 239 ? -10.178 -11.788 11.896 1.00 92.88 239 ASP A C 1
ATOM 1917 O O . ASP A 1 239 ? -11.336 -11.786 12.327 1.00 92.88 239 ASP A O 1
ATOM 1921 N N . TRP A 1 240 ? -9.214 -11.083 12.506 1.00 94.75 240 TRP A N 1
ATOM 1922 C CA . TRP A 1 240 ? -9.471 -10.217 13.660 1.00 94.75 240 TRP A CA 1
ATOM 1923 C C . TRP A 1 240 ? -10.408 -9.055 13.304 1.00 94.75 240 TRP A C 1
ATOM 1925 O O . TRP A 1 240 ? -11.325 -8.761 14.072 1.00 94.75 240 TRP A O 1
ATOM 1935 N N . ALA A 1 241 ? -10.238 -8.423 12.141 1.00 95.94 241 ALA A N 1
ATOM 1936 C CA . ALA A 1 241 ? -11.098 -7.326 11.707 1.00 95.94 241 ALA A CA 1
ATOM 1937 C C . ALA A 1 241 ? -12.555 -7.752 11.506 1.00 95.94 241 ALA A C 1
ATOM 1939 O O . ALA A 1 241 ? -13.463 -7.009 11.887 1.00 95.94 241 ALA A O 1
ATOM 1940 N N . LEU A 1 242 ? -12.795 -8.949 10.962 1.00 93.44 242 LEU A N 1
ATOM 1941 C CA . LEU A 1 242 ? -14.142 -9.516 10.837 1.00 93.44 242 LEU A CA 1
ATOM 1942 C C . LEU A 1 242 ? -14.799 -9.674 12.218 1.00 93.44 242 LEU A C 1
ATOM 1944 O O . LEU A 1 242 ? -15.940 -9.251 12.424 1.00 93.44 242 LEU A O 1
ATOM 1948 N N . LEU A 1 243 ? -14.057 -10.221 13.188 1.00 92.06 243 LEU A N 1
ATOM 1949 C CA . LEU A 1 243 ? -14.519 -10.390 14.569 1.00 92.06 243 LEU A CA 1
ATOM 1950 C C . LEU A 1 243 ? -14.797 -9.047 15.254 1.00 92.06 243 LEU A C 1
ATOM 1952 O O . LEU A 1 243 ? -15.862 -8.863 15.851 1.00 92.06 243 LEU A O 1
ATOM 1956 N N . ARG A 1 244 ? -13.865 -8.093 15.158 1.00 93.81 244 ARG A N 1
ATOM 1957 C CA . ARG A 1 244 ? -14.005 -6.775 15.788 1.00 93.81 244 ARG A CA 1
ATOM 1958 C C . ARG A 1 244 ? -15.136 -5.961 15.161 1.00 93.81 244 ARG A C 1
ATOM 1960 O O . ARG A 1 244 ? -15.851 -5.281 15.887 1.00 93.81 244 ARG A O 1
ATOM 1967 N N . SER A 1 245 ? -15.381 -6.091 13.857 1.00 93.56 245 SER A N 1
ATOM 1968 C CA . SER A 1 245 ? -16.507 -5.425 13.182 1.00 93.56 245 SER A CA 1
ATOM 1969 C C . SER A 1 245 ? -17.868 -5.849 13.747 1.00 93.56 245 SER A C 1
ATOM 1971 O O . SER A 1 245 ? -18.758 -5.012 13.884 1.00 93.56 245 SER A O 1
ATOM 1973 N N . ARG A 1 246 ? -18.024 -7.119 14.153 1.00 88.94 246 ARG A N 1
ATOM 1974 C CA . ARG A 1 246 ? -19.230 -7.590 14.862 1.00 88.94 246 ARG A CA 1
ATOM 1975 C C . ARG A 1 246 ? -19.349 -7.010 16.263 1.00 88.94 246 ARG A C 1
ATOM 1977 O O . ARG A 1 246 ? -20.434 -6.602 16.661 1.00 88.94 246 ARG A O 1
ATOM 1984 N N . GLN A 1 247 ? -18.246 -6.951 17.007 1.00 90.00 247 GLN A N 1
ATOM 1985 C CA . GLN A 1 247 ? -18.239 -6.336 18.339 1.00 90.00 247 GLN A CA 1
ATOM 1986 C C . GLN A 1 247 ? -18.648 -4.862 18.263 1.00 90.00 247 GLN A C 1
ATOM 1988 O O . GLN A 1 247 ? -19.549 -4.446 18.985 1.00 90.00 247 GLN A O 1
ATOM 1993 N N . LEU A 1 248 ? -18.077 -4.123 17.309 1.00 90.62 248 LEU A N 1
ATOM 1994 C CA . LEU A 1 248 ? -18.437 -2.736 17.022 1.00 90.62 248 LEU A CA 1
ATOM 1995 C C . LEU A 1 248 ? -19.917 -2.583 16.661 1.00 90.62 248 LEU A C 1
ATOM 1997 O O . LEU A 1 248 ? -20.578 -1.665 17.141 1.00 90.62 248 LEU A O 1
ATOM 2001 N N . PHE A 1 249 ? -20.460 -3.498 15.855 1.00 89.38 249 PHE A N 1
ATOM 2002 C CA . PHE A 1 249 ? -21.889 -3.513 15.558 1.00 89.38 249 PHE A CA 1
ATOM 2003 C C . PHE A 1 249 ? -22.737 -3.747 16.818 1.00 89.38 249 PHE A C 1
ATOM 2005 O O . PHE A 1 249 ? -23.706 -3.029 17.039 1.00 89.38 249 PHE A O 1
ATOM 2012 N N . HIS A 1 250 ? -22.369 -4.693 17.686 1.00 86.31 250 HIS A N 1
ATOM 2013 C CA . HIS A 1 250 ? -23.089 -4.921 18.943 1.00 86.31 250 HIS A CA 1
ATOM 2014 C C . HIS A 1 250 ? -23.003 -3.721 19.896 1.00 86.31 250 HIS A C 1
ATOM 2016 O O . HIS A 1 250 ? -23.982 -3.398 20.564 1.00 86.31 250 HIS A O 1
ATOM 2022 N N . GLU A 1 251 ? -21.861 -3.038 19.961 1.00 86.12 251 GLU A N 1
ATOM 2023 C CA . GLU A 1 251 ? -21.694 -1.802 20.735 1.00 86.12 251 GLU A CA 1
ATOM 2024 C C . GLU A 1 251 ? -22.581 -0.670 20.203 1.00 86.12 251 GLU A C 1
ATOM 2026 O O . GLU A 1 251 ? -23.228 0.024 20.990 1.00 86.12 251 GLU A O 1
ATOM 2031 N N . TYR A 1 252 ? -22.677 -0.535 18.878 1.00 84.06 252 TYR A N 1
ATOM 2032 C CA . TYR A 1 252 ? -23.582 0.402 18.212 1.00 84.06 252 TYR A CA 1
ATOM 2033 C C . TYR A 1 252 ? -25.059 0.043 18.455 1.00 84.06 252 TYR A C 1
ATOM 2035 O O . TYR A 1 252 ? -25.872 0.903 18.802 1.00 84.06 252 TYR A O 1
ATOM 2043 N N . SER A 1 253 ? -25.395 -1.243 18.340 1.00 79.19 253 SER A N 1
ATOM 2044 C CA . SER A 1 253 ? -26.762 -1.757 18.387 1.00 79.19 253 SER A CA 1
ATOM 2045 C C . SER A 1 253 ? -27.329 -1.924 19.794 1.00 79.19 253 SER A C 1
ATOM 2047 O O . SER A 1 253 ? -28.544 -1.975 19.930 1.00 79.19 253 SER A O 1
ATOM 2049 N N . LYS A 1 254 ? -26.521 -1.926 20.865 1.00 69.12 254 LYS A N 1
ATOM 2050 C CA . LYS A 1 254 ? -27.025 -1.873 22.259 1.00 69.12 254 LYS A CA 1
ATOM 2051 C C . LYS A 1 254 ? -27.958 -0.678 22.529 1.00 69.12 254 LYS A C 1
ATOM 2053 O O . LYS A 1 254 ? -28.608 -0.638 23.568 1.00 69.12 254 LYS A O 1
ATOM 2058 N N . LYS A 1 255 ? -28.024 0.288 21.606 1.00 59.00 255 LYS A N 1
ATOM 2059 C CA . LYS A 1 255 ? -28.930 1.441 21.621 1.00 59.00 255 LYS A CA 1
ATOM 2060 C C . LYS A 1 255 ? -30.230 1.254 20.810 1.00 59.00 255 LYS A C 1
ATOM 2062 O O . LYS A 1 255 ? -31.059 2.157 20.861 1.00 59.00 255 LYS A O 1
ATOM 2067 N N . LYS A 1 256 ? -30.426 0.156 20.060 1.00 56.28 256 LYS A N 1
ATOM 2068 C CA . LYS A 1 256 ? -31.589 -0.065 19.170 1.00 56.28 256 LYS A CA 1
ATOM 2069 C C . LYS A 1 256 ? -32.081 -1.524 19.183 1.00 56.28 256 LYS A C 1
ATOM 2071 O O . LYS A 1 256 ? -31.285 -2.454 19.197 1.00 56.28 256 LYS A O 1
ATOM 2076 N N . SER A 1 257 ? -33.402 -1.700 19.191 1.00 50.19 257 SER A N 1
ATOM 2077 C CA . SER A 1 257 ? -34.102 -2.919 19.630 1.00 50.19 257 SER A CA 1
ATOM 2078 C C . SER A 1 257 ? -34.246 -4.044 18.596 1.00 50.19 257 SER A C 1
ATOM 2080 O O . SER A 1 257 ? -34.737 -5.105 18.965 1.00 50.19 257 SER A O 1
ATOM 2082 N N . ASP A 1 258 ? -33.839 -3.850 17.338 1.00 55.41 258 ASP A N 1
ATOM 2083 C CA . ASP A 1 258 ? -34.048 -4.837 16.268 1.00 55.41 258 ASP A CA 1
ATOM 2084 C C . ASP A 1 258 ? -32.736 -5.099 15.506 1.00 55.41 258 ASP A C 1
ATOM 2086 O O . ASP A 1 258 ? -32.284 -4.296 14.691 1.00 55.41 258 ASP A O 1
ATOM 2090 N N . VAL A 1 259 ? -32.047 -6.180 15.885 1.00 59.78 259 VAL A N 1
ATOM 2091 C CA . VAL A 1 259 ? -30.611 -6.425 15.609 1.00 59.78 259 VAL A CA 1
ATOM 2092 C C . VAL A 1 259 ? -30.403 -7.603 14.643 1.00 59.78 259 VAL A C 1
ATOM 2094 O O . VAL A 1 259 ? -29.291 -7.867 14.182 1.00 59.78 259 VAL A O 1
ATOM 2097 N N . ASP A 1 260 ? -31.477 -8.314 14.307 1.00 62.34 260 ASP A N 1
ATOM 2098 C CA . ASP A 1 260 ? -31.402 -9.692 13.817 1.00 62.34 260 ASP A CA 1
ATOM 2099 C C . ASP A 1 260 ? -31.172 -9.829 12.302 1.00 62.34 260 ASP A C 1
ATOM 2101 O O . ASP A 1 260 ? -30.761 -10.897 11.843 1.00 62.34 260 ASP A O 1
ATOM 2105 N N . SER A 1 261 ? -31.378 -8.766 11.518 1.00 68.38 261 SER A N 1
ATOM 2106 C CA . SER A 1 261 ? -31.231 -8.779 10.050 1.00 68.38 261 SER A CA 1
ATOM 2107 C C . SER A 1 261 ? -30.200 -7.788 9.501 1.00 68.38 261 SER A C 1
ATOM 2109 O O . SER A 1 261 ? -30.115 -7.605 8.283 1.00 68.38 261 SER A O 1
ATOM 2111 N N . CYS A 1 262 ? -29.420 -7.128 10.362 1.00 80.75 262 CYS A N 1
ATOM 2112 C CA . CYS A 1 262 ? -28.468 -6.115 9.910 1.00 80.75 262 CYS A CA 1
ATOM 2113 C C . CYS A 1 262 ? -27.280 -6.743 9.163 1.00 80.75 262 CYS A C 1
ATOM 2115 O O . CYS A 1 262 ? -26.679 -7.732 9.605 1.00 80.75 262 CYS A O 1
ATOM 2117 N N . LYS A 1 263 ? -26.927 -6.145 8.023 1.00 89.31 263 LYS A N 1
ATOM 2118 C CA . LYS A 1 263 ? -25.754 -6.507 7.224 1.00 89.31 263 LYS A CA 1
ATOM 2119 C C . LYS A 1 263 ? -24.569 -5.645 7.639 1.00 89.31 263 LYS A C 1
ATOM 2121 O O . LYS A 1 263 ? -24.626 -4.421 7.552 1.00 89.31 263 LYS A O 1
ATOM 2126 N N . ILE A 1 264 ? -23.478 -6.281 8.045 1.00 91.81 264 ILE A N 1
ATOM 2127 C CA . ILE A 1 264 ? -22.217 -5.613 8.362 1.00 91.81 264 ILE A CA 1
ATOM 2128 C C . ILE A 1 264 ? -21.343 -5.658 7.109 1.00 91.81 264 ILE A C 1
ATOM 2130 O O . ILE A 1 264 ? -20.891 -6.720 6.687 1.00 91.81 264 ILE A O 1
ATOM 2134 N N . ASN A 1 265 ? -21.115 -4.498 6.507 1.00 94.88 265 ASN A N 1
ATOM 2135 C CA . ASN A 1 265 ? -20.282 -4.319 5.328 1.00 94.88 265 ASN A CA 1
ATOM 2136 C C . ASN A 1 265 ? -18.896 -3.838 5.756 1.00 94.88 265 ASN A C 1
ATOM 2138 O O . ASN A 1 265 ? -18.750 -2.749 6.314 1.00 94.88 265 ASN A O 1
ATOM 2142 N N . ILE A 1 266 ? -17.878 -4.644 5.478 1.00 96.50 266 ILE A N 1
ATOM 2143 C CA . ILE A 1 266 ? -16.489 -4.357 5.828 1.00 96.50 266 ILE A CA 1
ATOM 2144 C C . ILE A 1 266 ? -15.761 -3.965 4.552 1.00 96.50 266 ILE A C 1
ATOM 2146 O O . ILE A 1 266 ? -15.706 -4.748 3.609 1.00 96.50 266 ILE A O 1
ATOM 2150 N N . LEU A 1 267 ? -15.228 -2.748 4.522 1.00 97.25 267 LEU A N 1
ATOM 2151 C CA . LEU A 1 267 ? -14.577 -2.143 3.364 1.00 97.25 267 LEU A CA 1
ATOM 2152 C C . LEU A 1 267 ? -13.070 -2.023 3.592 1.00 97.25 267 LEU A C 1
ATOM 2154 O O . LEU A 1 267 ? -12.640 -1.678 4.687 1.00 97.25 267 LEU A O 1
ATOM 2158 N N . VAL A 1 268 ? -12.270 -2.219 2.554 1.00 97.12 268 VAL A N 1
ATOM 2159 C CA . VAL A 1 268 ? -10.817 -2.023 2.579 1.00 97.12 268 VAL A CA 1
ATOM 2160 C C . VAL A 1 268 ? -10.351 -1.503 1.229 1.00 97.12 268 VAL A C 1
ATOM 2162 O O . VAL A 1 268 ? -10.892 -1.895 0.199 1.00 97.12 268 VAL A O 1
ATOM 2165 N N . ASP A 1 269 ? -9.374 -0.603 1.207 1.00 96.25 269 ASP A N 1
ATOM 2166 C CA . ASP A 1 269 ? -8.788 -0.157 -0.055 1.00 96.25 269 ASP A CA 1
ATOM 2167 C C . ASP A 1 269 ? -7.589 -1.029 -0.431 1.00 96.25 269 ASP A C 1
ATOM 2169 O O . ASP A 1 269 ? -6.757 -1.370 0.410 1.00 96.25 269 ASP A O 1
ATOM 2173 N N . ALA A 1 270 ? -7.487 -1.350 -1.714 1.00 96.31 270 ALA A N 1
ATOM 2174 C CA . ALA A 1 270 ? -6.330 -1.980 -2.323 1.00 96.31 270 ALA A CA 1
ATOM 2175 C C . ALA A 1 270 ? -5.945 -1.215 -3.591 1.00 96.31 270 ALA A C 1
ATOM 2177 O O . ALA A 1 270 ? -6.779 -0.583 -4.238 1.00 96.31 270 ALA A O 1
ATOM 2178 N N . TYR A 1 271 ? -4.671 -1.264 -3.956 1.00 96.94 271 TYR A N 1
ATOM 2179 C CA . TYR A 1 271 ? -4.159 -0.568 -5.131 1.00 96.94 271 TYR A CA 1
ATOM 2180 C C . TYR A 1 271 ? -3.940 -1.556 -6.273 1.00 96.94 271 TYR A C 1
ATOM 2182 O O . TYR A 1 271 ? -3.434 -2.652 -6.045 1.00 96.94 271 TYR A O 1
ATOM 2190 N N . SER A 1 272 ? -4.279 -1.173 -7.507 1.00 96.25 272 SER A N 1
ATOM 2191 C CA . SER A 1 272 ? -4.242 -2.063 -8.681 1.00 96.25 272 SER A CA 1
ATOM 2192 C C . SER A 1 272 ? -2.862 -2.671 -8.958 1.00 96.25 272 SER A C 1
ATOM 2194 O O . SER A 1 272 ? -2.755 -3.768 -9.514 1.00 96.25 272 SER A O 1
ATOM 2196 N N . PHE A 1 273 ? -1.798 -1.983 -8.540 1.00 95.81 273 PHE A N 1
ATOM 2197 C CA . PHE A 1 273 ? -0.421 -2.448 -8.659 1.00 95.81 273 PHE A CA 1
ATOM 2198 C C . PHE A 1 273 ? -0.014 -3.473 -7.584 1.00 95.81 273 PHE A C 1
ATOM 2200 O O . PHE A 1 273 ? 0.958 -4.202 -7.792 1.00 95.81 273 PHE A O 1
ATOM 2207 N N . ASP A 1 274 ? -0.757 -3.602 -6.480 1.00 95.38 274 ASP A N 1
ATOM 2208 C CA . ASP A 1 274 ? -0.536 -4.630 -5.455 1.00 95.38 274 ASP A CA 1
ATOM 2209 C C . ASP A 1 274 ? -1.390 -5.879 -5.723 1.00 95.38 274 ASP A C 1
ATOM 2211 O O . ASP A 1 274 ? -2.392 -6.186 -5.068 1.00 95.38 274 ASP A O 1
ATOM 2215 N N . LYS A 1 275 ? -0.967 -6.639 -6.736 1.00 94.44 275 LYS A N 1
ATOM 2216 C CA . LYS A 1 275 ? -1.662 -7.861 -7.165 1.00 94.44 275 LYS A CA 1
ATOM 2217 C C . LYS A 1 275 ? -1.686 -8.943 -6.085 1.00 94.44 275 LYS A C 1
ATOM 2219 O O . LYS A 1 275 ? -2.593 -9.773 -6.089 1.00 94.44 275 LYS A O 1
ATOM 2224 N N . THR A 1 276 ? -0.688 -8.975 -5.204 1.00 93.38 276 THR A N 1
ATOM 2225 C CA . THR A 1 276 ? -0.607 -9.968 -4.126 1.00 93.38 276 THR A CA 1
ATOM 2226 C C . THR A 1 276 ? -1.702 -9.704 -3.106 1.00 93.38 276 THR A C 1
ATOM 2228 O O . THR A 1 276 ? -2.459 -10.618 -2.779 1.00 93.38 276 THR A O 1
ATOM 2231 N N . TYR A 1 277 ? -1.842 -8.450 -2.671 1.00 94.38 277 TYR A N 1
ATOM 2232 C CA . TYR A 1 277 ? -2.872 -8.074 -1.716 1.00 94.38 277 TYR A CA 1
ATOM 2233 C C . TYR A 1 277 ? -4.285 -8.218 -2.297 1.00 94.38 277 TYR A C 1
ATOM 2235 O O . TYR A 1 277 ? -5.162 -8.774 -1.640 1.00 94.38 277 TYR A O 1
ATOM 2243 N N . ILE A 1 278 ? -4.496 -7.846 -3.566 1.00 95.88 278 ILE A N 1
ATOM 2244 C CA . ILE A 1 278 ? -5.785 -8.052 -4.250 1.00 95.88 278 ILE A CA 1
ATOM 2245 C C . ILE A 1 278 ? -6.175 -9.536 -4.282 1.00 95.88 278 ILE A C 1
ATOM 2247 O O . ILE A 1 278 ? -7.301 -9.881 -3.926 1.00 95.88 278 ILE A O 1
ATOM 2251 N N . LYS A 1 279 ? -5.254 -10.428 -4.671 1.00 95.69 279 LYS A N 1
ATOM 2252 C CA . LYS A 1 279 ? -5.511 -11.878 -4.680 1.00 95.69 279 LYS A CA 1
ATOM 2253 C C . LYS A 1 279 ? -5.821 -12.407 -3.283 1.00 95.69 279 LYS A C 1
ATOM 2255 O O . LYS A 1 279 ? -6.709 -13.241 -3.129 1.00 95.69 279 LYS A O 1
ATOM 2260 N N . PHE A 1 280 ? -5.108 -11.911 -2.273 1.00 94.38 280 PHE A N 1
ATOM 2261 C CA . PHE A 1 280 ? -5.367 -12.253 -0.881 1.00 94.38 280 PHE A CA 1
ATOM 2262 C C . PHE A 1 280 ? -6.787 -11.841 -0.456 1.00 94.38 280 PHE A C 1
ATOM 2264 O O . PHE A 1 280 ? -7.534 -12.682 0.044 1.00 94.38 280 PHE A O 1
ATOM 2271 N N . LEU A 1 281 ? -7.213 -10.608 -0.737 1.00 95.56 281 LEU A N 1
ATOM 2272 C CA . LEU A 1 281 ? -8.572 -10.140 -0.444 1.00 95.56 281 LEU A CA 1
ATOM 2273 C C . LEU A 1 281 ? -9.637 -10.974 -1.174 1.00 95.56 281 LEU A C 1
ATOM 2275 O O . LEU A 1 281 ? -10.592 -11.440 -0.553 1.00 95.56 281 LEU A O 1
ATOM 2279 N N . GLN A 1 282 ? -9.441 -11.242 -2.466 1.00 95.25 282 GLN A N 1
ATOM 2280 C CA . GLN A 1 282 ? -10.344 -12.084 -3.261 1.00 95.25 282 GLN A CA 1
ATOM 2281 C C . GLN A 1 282 ? -10.459 -13.505 -2.693 1.00 95.25 282 GLN A C 1
ATOM 2283 O O . GLN A 1 282 ? -11.560 -14.045 -2.610 1.00 95.25 282 GLN A O 1
ATOM 2288 N N . SER A 1 283 ? -9.349 -14.091 -2.224 1.00 93.25 283 SER A N 1
ATOM 2289 C CA . SER A 1 283 ? -9.359 -15.405 -1.560 1.00 93.25 283 SER A CA 1
ATOM 2290 C C . SER A 1 283 ? -10.158 -15.418 -0.249 1.00 93.25 283 SER A C 1
ATOM 2292 O O . SER A 1 283 ? -10.595 -16.473 0.201 1.00 93.25 283 SER A O 1
ATOM 2294 N N . ARG A 1 284 ? -10.386 -14.241 0.349 1.00 91.81 284 ARG A N 1
ATOM 2295 C CA . ARG A 1 284 ? -11.176 -14.028 1.569 1.00 91.81 284 ARG A CA 1
ATOM 2296 C C . ARG A 1 284 ? -12.585 -13.507 1.281 1.00 91.81 284 ARG A C 1
ATOM 2298 O O . ARG A 1 284 ? -13.224 -12.949 2.165 1.00 91.81 284 ARG A O 1
ATOM 2305 N N . SER A 1 285 ? -13.086 -13.723 0.064 1.00 92.94 285 SER A N 1
ATOM 2306 C CA . SER A 1 285 ? -14.432 -13.321 -0.373 1.00 92.94 285 SER A CA 1
ATOM 2307 C C . SER A 1 285 ? -14.677 -11.809 -0.407 1.00 92.94 285 SER A C 1
ATOM 2309 O O . SER A 1 285 ? -15.827 -11.374 -0.457 1.00 92.94 285 SER A O 1
ATOM 2311 N N . PHE A 1 286 ? -13.623 -10.989 -0.415 1.00 95.56 286 PHE A N 1
ATOM 2312 C CA . PHE A 1 286 ? -13.783 -9.564 -0.670 1.00 95.56 286 PHE A CA 1
ATOM 2313 C C . PHE A 1 286 ? -13.983 -9.326 -2.171 1.00 95.56 286 PHE A C 1
ATOM 2315 O O . PHE A 1 286 ? -13.118 -9.637 -2.994 1.00 95.56 286 PHE A O 1
ATOM 2322 N N . GLY A 1 287 ? -15.124 -8.738 -2.524 1.00 94.75 287 GLY A N 1
ATOM 2323 C CA . GLY A 1 287 ? -15.448 -8.308 -3.881 1.00 94.75 287 GLY A CA 1
ATOM 2324 C C . GLY A 1 287 ? -15.072 -6.848 -4.112 1.00 94.75 287 GLY A C 1
ATOM 2325 O O . GLY A 1 287 ? -15.094 -6.040 -3.188 1.00 94.75 287 GLY A O 1
ATOM 2326 N N . ARG A 1 288 ? -14.737 -6.477 -5.349 1.00 96.56 288 ARG A N 1
ATOM 2327 C CA . ARG A 1 288 ? -14.504 -5.069 -5.705 1.00 96.56 288 ARG A CA 1
ATOM 2328 C C . ARG A 1 288 ? -15.838 -4.316 -5.704 1.00 96.56 288 ARG A C 1
ATOM 2330 O O . ARG A 1 288 ? -16.752 -4.700 -6.425 1.00 96.56 288 ARG A O 1
ATOM 2337 N N . VAL A 1 289 ? -15.929 -3.246 -4.920 1.00 95.44 289 VAL A N 1
ATOM 2338 C CA . VAL A 1 289 ? -17.128 -2.404 -4.768 1.00 95.44 289 VAL A CA 1
ATOM 2339 C C . VAL A 1 289 ? -17.023 -1.146 -5.622 1.00 95.44 289 VAL A C 1
ATOM 2341 O O . VAL A 1 289 ? -17.976 -0.767 -6.296 1.00 95.44 289 VAL A O 1
ATOM 2344 N N . SER A 1 290 ? -15.865 -0.486 -5.605 1.00 95.12 290 SER A N 1
ATOM 2345 C CA . SER A 1 290 ? -15.639 0.740 -6.372 1.00 95.12 290 SER A CA 1
ATOM 2346 C C . SER A 1 290 ? -14.178 0.890 -6.792 1.00 95.12 290 SER A C 1
ATOM 2348 O O . SER A 1 290 ? -13.297 0.166 -6.324 1.00 95.12 290 SER A O 1
ATOM 2350 N N . SER A 1 291 ? -13.924 1.817 -7.715 1.00 94.81 291 SER A N 1
ATOM 2351 C CA . SER A 1 291 ? -12.591 2.139 -8.221 1.00 94.81 291 SER A CA 1
ATOM 2352 C C . SER A 1 291 ? -12.432 3.641 -8.407 1.00 94.81 291 SER A C 1
ATOM 2354 O O . SER A 1 291 ? -13.375 4.319 -8.811 1.00 94.81 291 SER A O 1
ATOM 2356 N N . SER A 1 292 ? -11.236 4.150 -8.127 1.00 93.75 292 SER A N 1
ATOM 2357 C CA . SER A 1 292 ? -10.852 5.543 -8.320 1.00 93.75 292 SER A CA 1
ATOM 2358 C C . SER A 1 292 ? -9.440 5.634 -8.891 1.00 93.75 292 SER A C 1
ATOM 2360 O O . SER A 1 292 ? -8.551 4.891 -8.486 1.00 93.75 292 SER A O 1
ATOM 2362 N N . THR A 1 293 ? -9.199 6.582 -9.793 1.00 91.62 293 THR A N 1
ATOM 2363 C CA . THR A 1 293 ? -7.850 6.932 -10.279 1.00 91.62 293 THR A CA 1
ATOM 2364 C C . THR A 1 293 ? -7.099 7.856 -9.316 1.00 91.62 293 THR A C 1
ATOM 2366 O O . THR A 1 293 ? -5.901 8.085 -9.488 1.00 91.62 293 THR A O 1
ATOM 2369 N N . LEU A 1 294 ? -7.788 8.382 -8.297 1.00 91.00 294 LEU A N 1
ATOM 2370 C CA . LEU A 1 294 ? -7.189 9.132 -7.197 1.00 91.00 294 LEU A CA 1
ATOM 2371 C C . LEU A 1 294 ? -6.667 8.161 -6.144 1.00 91.00 294 LEU A C 1
ATOM 2373 O O . LEU A 1 294 ? -7.453 7.450 -5.509 1.00 91.00 294 LEU A O 1
ATOM 2377 N N . LEU A 1 295 ? -5.346 8.152 -5.964 1.00 89.50 295 LEU A N 1
ATOM 2378 C CA . LEU A 1 295 ? -4.674 7.322 -4.966 1.00 89.50 295 LEU A CA 1
ATOM 2379 C C . LEU A 1 295 ? -4.993 7.806 -3.550 1.00 89.50 295 LEU A C 1
ATOM 2381 O O . LEU A 1 295 ? -5.362 7.011 -2.689 1.00 89.50 295 LEU A O 1
ATOM 2385 N N . ASP A 1 296 ? -4.977 9.119 -3.345 1.00 88.19 296 ASP A N 1
ATOM 2386 C CA . ASP A 1 296 ? -5.370 9.764 -2.095 1.00 88.19 296 ASP A CA 1
ATOM 2387 C C . ASP A 1 296 ? -6.876 10.081 -2.068 1.00 88.19 296 ASP A C 1
ATOM 2389 O O . ASP A 1 296 ? -7.478 10.399 -3.094 1.00 88.19 296 ASP A O 1
ATOM 2393 N N . LYS A 1 297 ? -7.539 9.916 -0.918 1.00 82.75 297 LYS A N 1
ATOM 2394 C CA . LYS A 1 297 ? -8.977 10.215 -0.751 1.00 82.75 297 LYS A CA 1
ATOM 2395 C C . LYS A 1 297 ? -9.232 11.694 -0.517 1.00 82.75 297 LYS A C 1
ATOM 2397 O O . LYS A 1 297 ? -10.279 12.189 -0.921 1.00 82.75 297 LYS A O 1
ATOM 2402 N N . SER A 1 298 ? -8.299 12.374 0.139 1.00 77.62 298 SER A N 1
ATOM 2403 C CA . SER A 1 298 ? -8.503 13.741 0.620 1.00 77.62 298 SER A CA 1
ATOM 2404 C C . SER A 1 298 ? -8.176 14.805 -0.431 1.00 77.62 298 SER A C 1
ATOM 2406 O O . SER A 1 298 ? -8.667 15.930 -0.350 1.00 77.62 298 SER A O 1
ATOM 2408 N N . LYS A 1 299 ? -7.359 14.470 -1.437 1.00 79.12 299 LYS A N 1
ATOM 2409 C CA . LYS A 1 299 ? -6.928 15.419 -2.467 1.00 79.12 299 LYS A CA 1
ATOM 2410 C C . LYS A 1 299 ? -7.927 15.522 -3.616 1.00 79.12 299 LYS A C 1
ATOM 2412 O O . LYS A 1 299 ? -8.398 14.523 -4.159 1.00 79.12 299 LYS A O 1
ATOM 2417 N N . LYS A 1 300 ? -8.131 16.753 -4.095 1.00 75.31 300 LYS A N 1
ATOM 2418 C CA . LYS A 1 300 ? -8.627 17.003 -5.455 1.00 75.31 300 LYS A CA 1
ATOM 2419 C C . LYS A 1 300 ? -7.471 16.754 -6.422 1.00 75.31 300 LYS A C 1
ATOM 2421 O O . LYS A 1 300 ? -6.515 17.524 -6.440 1.00 75.31 300 LYS A O 1
ATOM 2426 N N . GLY A 1 301 ? -7.514 15.660 -7.177 1.00 68.00 301 GLY A N 1
ATOM 2427 C CA . GLY A 1 301 ? -6.404 15.326 -8.068 1.00 68.00 301 GLY A CA 1
ATOM 2428 C C . GLY A 1 301 ? -6.337 16.213 -9.304 1.00 68.00 301 GLY A C 1
ATOM 2429 O O . GLY A 1 301 ? -7.351 16.675 -9.822 1.00 68.00 301 GLY A O 1
ATOM 2430 N N . SER A 1 302 ? -5.126 16.376 -9.830 1.00 83.50 302 SER A N 1
ATOM 2431 C CA . SER A 1 302 ? -4.898 16.989 -11.138 1.00 83.50 302 SER A CA 1
ATOM 2432 C C . SER A 1 302 ? -5.482 16.118 -12.255 1.00 83.50 302 SER A C 1
ATOM 2434 O O . SER A 1 302 ? -5.273 14.902 -12.270 1.00 83.50 302 SER A O 1
ATOM 2436 N N . ASN A 1 303 ? -6.171 16.732 -13.222 1.00 86.88 303 ASN A N 1
ATOM 2437 C CA . ASN A 1 303 ? -6.728 16.033 -14.389 1.00 86.88 303 ASN A CA 1
ATOM 2438 C C . ASN A 1 303 ? -5.646 15.286 -15.187 1.00 86.88 303 ASN A C 1
ATOM 2440 O O . ASN A 1 303 ? -5.903 14.207 -15.723 1.00 86.88 303 ASN A O 1
ATOM 2444 N N . LEU A 1 304 ? -4.427 15.834 -15.232 1.00 86.88 304 LEU A N 1
ATOM 2445 C CA . LEU A 1 304 ? -3.295 15.226 -15.929 1.00 86.88 304 LEU A CA 1
ATOM 2446 C C . LEU A 1 304 ? -2.840 13.937 -15.233 1.00 86.88 304 LEU A C 1
ATOM 2448 O O . LEU A 1 304 ? -2.744 12.897 -15.880 1.00 86.88 304 LEU A O 1
ATOM 2452 N N . ILE A 1 305 ? -2.646 13.978 -13.911 1.00 88.38 305 ILE A N 1
ATOM 2453 C CA . ILE A 1 305 ? -2.237 12.807 -13.113 1.00 88.38 305 ILE A CA 1
ATOM 2454 C C . ILE A 1 305 ? -3.305 11.714 -13.190 1.00 88.38 305 ILE A C 1
ATOM 2456 O O . ILE A 1 305 ? -2.988 10.553 -13.424 1.00 88.38 305 ILE A O 1
ATOM 2460 N N . GLN A 1 306 ? -4.583 12.082 -13.079 1.00 88.88 306 GLN A N 1
ATOM 2461 C CA . GLN A 1 306 ? -5.688 11.130 -13.202 1.00 88.88 306 GLN A CA 1
ATOM 2462 C C . GLN A 1 306 ? -5.740 10.463 -14.581 1.00 88.88 306 GLN A C 1
ATOM 2464 O O . GLN A 1 306 ? -6.015 9.266 -14.675 1.00 88.88 306 GLN A O 1
ATOM 2469 N N . SER A 1 307 ? -5.463 11.217 -15.646 1.00 89.81 307 SER A N 1
ATOM 2470 C CA . SER A 1 307 ? -5.429 10.687 -17.012 1.00 89.81 307 SER A CA 1
ATOM 2471 C C . SER A 1 307 ? -4.259 9.724 -17.214 1.00 89.81 307 SER A C 1
ATOM 2473 O O . SER A 1 307 ? -4.444 8.658 -17.797 1.00 89.81 307 SER A O 1
ATOM 2475 N N . LEU A 1 308 ? -3.078 10.051 -16.679 1.00 90.94 308 LEU A N 1
ATOM 2476 C CA . LEU A 1 308 ? -1.911 9.164 -16.701 1.00 90.94 308 LEU A CA 1
ATOM 2477 C C . LEU A 1 308 ? -2.140 7.895 -15.871 1.00 90.94 308 LEU A C 1
ATOM 2479 O O . LEU A 1 308 ? -1.864 6.795 -16.346 1.00 90.94 308 LEU A O 1
ATOM 2483 N N . ASN A 1 309 ? -2.723 8.026 -14.677 1.00 92.69 309 ASN A N 1
ATOM 2484 C CA . ASN A 1 309 ? -3.125 6.887 -13.854 1.00 92.69 309 ASN A CA 1
ATOM 2485 C C . ASN A 1 309 ? -4.101 5.982 -14.610 1.00 92.69 309 ASN A C 1
ATOM 2487 O O . ASN A 1 309 ? -3.913 4.769 -14.646 1.00 92.69 309 ASN A O 1
ATOM 2491 N N . LYS A 1 310 ? -5.098 6.560 -15.290 1.00 93.12 310 LYS A N 1
ATOM 2492 C CA . LYS A 1 310 ? -6.039 5.805 -16.126 1.00 93.12 310 LYS A CA 1
ATOM 2493 C C . LYS A 1 310 ? -5.334 5.078 -17.274 1.00 93.12 310 LYS A C 1
ATOM 2495 O O . LYS A 1 310 ? -5.620 3.906 -17.500 1.00 93.12 310 LYS A O 1
ATOM 2500 N N . LEU A 1 311 ? -4.412 5.747 -17.969 1.00 93.00 311 LEU A N 1
ATOM 2501 C CA . LEU A 1 311 ? -3.640 5.167 -19.073 1.00 93.00 311 LEU A CA 1
ATOM 2502 C C . LEU A 1 311 ? -2.781 3.974 -18.618 1.00 93.00 311 LEU A C 1
ATOM 2504 O O . LEU A 1 311 ? -2.655 2.993 -19.345 1.00 93.00 311 LEU A O 1
ATOM 2508 N N . LEU A 1 312 ? -2.215 4.047 -17.413 1.00 92.94 312 LEU A N 1
ATOM 2509 C CA . LEU A 1 312 ? -1.364 3.004 -16.829 1.00 92.94 312 LEU A CA 1
ATOM 2510 C C . LEU A 1 312 ? -2.144 1.970 -15.994 1.00 92.94 312 LEU A C 1
ATOM 2512 O O . LEU A 1 312 ? -1.551 1.062 -15.407 1.00 92.94 312 LEU A O 1
ATOM 2516 N N . GLY A 1 313 ? -3.470 2.104 -15.894 1.00 94.12 313 GLY A N 1
ATOM 2517 C CA . GLY A 1 313 ? -4.306 1.230 -15.066 1.00 94.12 313 GLY A CA 1
ATOM 2518 C C . GLY A 1 313 ? -4.008 1.323 -13.564 1.00 94.12 313 GLY A C 1
ATOM 2519 O O . GLY A 1 313 ? -4.204 0.352 -12.833 1.00 94.12 313 GLY A O 1
ATOM 2520 N N . ILE A 1 314 ? -3.506 2.465 -13.095 1.00 95.62 314 ILE A N 1
ATOM 2521 C CA . ILE A 1 314 ? -3.218 2.742 -11.687 1.00 95.62 314 ILE A CA 1
ATOM 2522 C C . ILE A 1 314 ? -4.500 3.248 -11.027 1.00 95.62 314 ILE A C 1
ATOM 2524 O O . ILE A 1 314 ? -4.965 4.355 -11.301 1.00 95.62 314 ILE A O 1
ATOM 2528 N N . THR A 1 315 ? -5.088 2.428 -10.160 1.00 95.62 315 THR A N 1
ATOM 2529 C CA . THR A 1 315 ? -6.325 2.755 -9.448 1.00 95.62 315 THR A CA 1
ATOM 2530 C C . THR A 1 315 ? -6.238 2.345 -7.986 1.00 95.62 315 THR A C 1
ATOM 2532 O O . THR A 1 315 ? -5.579 1.368 -7.629 1.00 95.62 315 THR A O 1
ATOM 2535 N N . ARG A 1 316 ? -6.936 3.091 -7.131 1.00 95.81 316 ARG A N 1
ATOM 2536 C CA . ARG A 1 316 ? -7.323 2.656 -5.793 1.00 95.81 316 ARG A CA 1
ATOM 2537 C C . ARG A 1 316 ? -8.718 2.053 -5.879 1.00 95.81 316 ARG A C 1
ATOM 2539 O O . ARG A 1 316 ? -9.685 2.739 -6.210 1.00 95.81 316 ARG A O 1
ATOM 2546 N N . ASP A 1 317 ? -8.815 0.782 -5.545 1.00 96.75 317 ASP A N 1
ATOM 2547 C CA . ASP A 1 317 ? -10.040 0.006 -5.575 1.00 96.75 317 ASP A CA 1
ATOM 2548 C C . ASP A 1 317 ? -10.513 -0.261 -4.150 1.00 96.75 317 ASP A C 1
ATOM 2550 O O . ASP A 1 317 ? -9.748 -0.729 -3.310 1.00 96.75 317 ASP A O 1
ATOM 2554 N N . THR A 1 318 ? -11.781 0.022 -3.863 1.00 96.75 318 THR A N 1
ATOM 2555 C CA . THR A 1 318 ? -12.382 -0.364 -2.587 1.00 96.75 318 THR A CA 1
ATOM 2556 C C . THR A 1 318 ? -12.972 -1.757 -2.739 1.00 96.75 318 THR A C 1
ATOM 2558 O O . THR A 1 318 ? -13.847 -1.993 -3.573 1.00 96.75 318 THR A O 1
ATOM 2561 N N . PHE A 1 319 ? -12.489 -2.675 -1.917 1.00 97.50 319 PHE A N 1
ATOM 2562 C CA . PHE A 1 319 ? -12.976 -4.033 -1.767 1.00 97.50 319 PHE A CA 1
ATOM 2563 C C . PHE A 1 319 ? -13.901 -4.122 -0.555 1.00 97.50 319 PHE A C 1
ATOM 2565 O O . PHE A 1 319 ? -13.718 -3.406 0.428 1.00 97.50 319 PHE A O 1
ATOM 2572 N N . GLY A 1 320 ? -14.902 -4.993 -0.620 1.00 96.44 320 GLY A N 1
ATOM 2573 C CA . GLY A 1 320 ? -15.903 -5.147 0.421 1.00 96.44 320 GLY A CA 1
ATOM 2574 C C . GLY A 1 320 ? -16.326 -6.593 0.622 1.00 96.44 320 GLY A C 1
ATOM 2575 O O . GLY A 1 320 ? -16.393 -7.366 -0.332 1.00 96.44 320 GLY A O 1
ATOM 2576 N N . VAL A 1 321 ? -16.634 -6.939 1.867 1.00 95.69 321 VAL A N 1
ATOM 2577 C CA . VAL A 1 321 ? -17.285 -8.197 2.242 1.00 95.69 321 VAL A CA 1
ATOM 2578 C C . VAL A 1 321 ? -18.478 -7.891 3.140 1.00 95.69 321 VAL A C 1
ATOM 2580 O O . VAL A 1 321 ? -18.419 -6.994 3.984 1.00 95.69 321 VAL A O 1
ATOM 2583 N N . THR A 1 322 ? -19.568 -8.626 2.954 1.00 92.75 322 THR A N 1
ATOM 2584 C CA . THR A 1 322 ? -20.776 -8.488 3.769 1.00 92.75 322 THR A CA 1
ATOM 2585 C C . THR A 1 322 ? -20.917 -9.710 4.660 1.00 92.75 322 THR A C 1
ATOM 2587 O O . THR A 1 322 ? -20.938 -10.835 4.168 1.00 92.75 322 THR A O 1
ATOM 2590 N N . ILE A 1 323 ? -21.051 -9.488 5.964 1.00 89.75 323 ILE A N 1
ATOM 2591 C CA . ILE A 1 323 ? -21.357 -10.530 6.946 1.00 89.75 323 ILE A CA 1
ATOM 2592 C C . ILE A 1 323 ? -22.696 -10.221 7.619 1.00 89.75 323 ILE A C 1
ATOM 2594 O O . ILE A 1 323 ? -23.065 -9.060 7.798 1.00 89.75 323 ILE A O 1
ATOM 2598 N N . ILE A 1 324 ? -23.443 -11.259 7.985 1.00 82.88 324 ILE A N 1
ATOM 2599 C CA . ILE A 1 324 ? -24.733 -11.115 8.670 1.00 82.88 324 ILE A CA 1
ATOM 2600 C C . ILE A 1 324 ? -24.474 -11.009 10.180 1.00 82.88 324 ILE A C 1
ATOM 2602 O O . ILE A 1 324 ? -23.565 -11.656 10.705 1.00 82.88 324 ILE A O 1
ATOM 2606 N N . ALA A 1 325 ? -25.245 -10.172 10.878 1.00 70.56 325 ALA A N 1
ATOM 2607 C CA . ALA A 1 325 ? -25.127 -9.991 12.326 1.00 70.56 325 ALA A CA 1
ATOM 2608 C C . ALA A 1 325 ? -25.540 -11.232 13.152 1.00 70.56 325 ALA A C 1
ATOM 2610 O O . ALA A 1 325 ? -25.095 -11.385 14.291 1.00 70.56 325 ALA A O 1
ATOM 2611 N N . LYS A 1 326 ? -26.365 -12.124 12.585 1.00 67.19 326 LYS A N 1
ATOM 2612 C CA . LYS A 1 326 ? -26.900 -13.322 13.247 1.00 67.19 326 LYS A CA 1
ATOM 2613 C C . LYS A 1 326 ? -25.903 -14.493 13.241 1.00 67.19 326 LYS A C 1
ATOM 2615 O O . LYS A 1 326 ? -25.237 -14.753 12.245 1.00 67.19 326 LYS A O 1
ATOM 2620 N N . ASN A 1 327 ? -25.865 -15.206 14.368 1.00 50.19 327 ASN A N 1
ATOM 2621 C CA . ASN A 1 327 ? -25.166 -16.469 14.639 1.00 50.19 327 ASN A CA 1
ATOM 2622 C C . ASN A 1 327 ? -23.631 -16.427 14.586 1.00 50.19 327 ASN A C 1
ATOM 2624 O O . ASN A 1 327 ? -22.975 -16.800 13.614 1.00 50.19 327 ASN A O 1
ATOM 2628 N N . GLY A 1 328 ? -23.038 -16.094 15.737 1.00 47.47 328 GLY A N 1
ATOM 2629 C CA . GLY A 1 328 ? -21.619 -16.326 16.009 1.00 47.47 328 GLY A CA 1
ATOM 2630 C C . GLY A 1 328 ? -21.179 -17.795 15.911 1.00 47.47 328 GLY A C 1
ATOM 2631 O O . GLY A 1 328 ? -19.970 -18.019 15.895 1.00 47.47 328 GLY A O 1
ATOM 2632 N N . ASP A 1 329 ? -22.115 -18.749 15.828 1.00 45.97 329 ASP A N 1
ATOM 2633 C CA . ASP A 1 329 ? -21.852 -20.194 15.876 1.00 45.97 329 ASP A CA 1
ATOM 2634 C C . ASP A 1 329 ? -22.308 -20.973 14.621 1.00 45.97 329 ASP A C 1
ATOM 2636 O O . ASP A 1 329 ? -21.995 -22.155 14.511 1.00 45.97 329 ASP A O 1
ATOM 2640 N N . GLU A 1 330 ? -22.973 -20.343 13.641 1.00 51.47 330 GLU A N 1
ATOM 2641 C CA . GLU A 1 330 ? -23.341 -20.999 12.363 1.00 51.47 330 GLU A CA 1
ATOM 2642 C C . GLU A 1 330 ? -22.582 -20.460 11.150 1.00 51.47 330 GLU A C 1
ATOM 2644 O O . GLU A 1 330 ? -22.625 -21.079 10.092 1.00 51.47 330 GLU A O 1
ATOM 2649 N N . ASP A 1 331 ? -21.865 -19.341 11.275 1.00 59.47 331 ASP A N 1
ATOM 2650 C CA . ASP A 1 331 ? -21.040 -18.840 10.179 1.00 59.47 331 ASP A CA 1
ATOM 2651 C C . ASP A 1 331 ? -19.779 -19.721 10.040 1.00 59.47 331 ASP A C 1
ATOM 2653 O O . ASP A 1 331 ? -18.893 -19.674 10.910 1.00 59.47 331 ASP A O 1
ATOM 2657 N N . PRO A 1 332 ? -19.668 -20.542 8.976 1.00 59.75 332 PRO A N 1
ATOM 2658 C CA . PRO A 1 332 ? -18.575 -21.497 8.826 1.00 59.75 332 PRO A CA 1
ATOM 2659 C C . PRO A 1 332 ? -17.207 -20.806 8.775 1.00 59.75 332 PRO A C 1
ATOM 2661 O O . PRO A 1 332 ? -16.224 -21.377 9.252 1.00 59.75 332 PRO A O 1
ATOM 2664 N N . LEU A 1 333 ? -17.140 -19.559 8.285 1.00 61.66 333 LEU A N 1
ATOM 2665 C CA . LEU A 1 333 ? -15.912 -18.763 8.295 1.00 61.66 333 LEU A CA 1
ATOM 2666 C C . LEU A 1 333 ? -15.468 -18.446 9.725 1.00 61.66 333 LEU A C 1
ATOM 2668 O O . LEU A 1 333 ? -14.289 -18.575 10.045 1.00 61.66 333 LEU A O 1
ATOM 2672 N N . LEU A 1 334 ? -16.390 -18.093 10.623 1.00 62.06 334 LEU A N 1
ATOM 2673 C CA . LEU A 1 334 ? -16.027 -17.783 12.006 1.00 62.06 334 LEU A CA 1
ATOM 2674 C C . LEU A 1 334 ? -15.740 -19.009 12.854 1.00 62.06 334 LEU A C 1
ATOM 2676 O O . LEU A 1 334 ? -14.863 -18.938 13.714 1.00 62.06 334 LEU A O 1
ATOM 2680 N N . ASN A 1 335 ? -16.445 -20.116 12.636 1.00 61.53 335 ASN A N 1
ATOM 2681 C CA . ASN A 1 335 ? -16.113 -21.365 13.314 1.00 61.53 335 ASN A CA 1
ATOM 2682 C C . ASN A 1 335 ? -14.699 -21.815 12.936 1.00 61.53 335 ASN A C 1
ATOM 2684 O O . ASN A 1 335 ? -13.912 -22.166 13.818 1.00 61.53 335 ASN A O 1
ATOM 2688 N N . ALA A 1 336 ? -14.324 -21.680 11.660 1.00 61.34 336 ALA A N 1
ATOM 2689 C CA . ALA A 1 336 ? -12.947 -21.887 11.231 1.00 61.34 336 ALA A CA 1
ATOM 2690 C C . ALA A 1 336 ? -11.981 -20.933 11.962 1.00 61.34 336 ALA A C 1
ATOM 2692 O O . ALA A 1 336 ? -11.027 -21.403 12.578 1.00 61.34 336 ALA A O 1
ATOM 2693 N N . ILE A 1 337 ? -12.269 -19.626 12.014 1.00 64.50 337 ILE A N 1
ATOM 2694 C CA . ILE A 1 337 ? -11.408 -18.626 12.677 1.00 64.50 337 ILE A CA 1
ATOM 2695 C C . ILE A 1 337 ? -11.248 -18.895 14.187 1.00 64.50 337 ILE A C 1
ATOM 2697 O O . ILE A 1 337 ? -10.131 -18.897 14.704 1.00 64.50 337 ILE A O 1
ATOM 2701 N N . LYS A 1 338 ? -12.338 -19.172 14.917 1.00 59.81 338 LYS A N 1
ATOM 2702 C CA . LYS A 1 338 ? -12.322 -19.428 16.372 1.00 59.81 338 LYS A CA 1
ATOM 2703 C C . LYS A 1 338 ? -11.531 -20.686 16.748 1.00 59.81 338 LYS A C 1
ATOM 2705 O O . LYS A 1 338 ? -10.999 -20.767 17.857 1.00 59.81 338 LYS A O 1
ATOM 2710 N N . THR A 1 339 ? -11.463 -21.681 15.860 1.00 57.78 339 THR A N 1
ATOM 2711 C CA . THR A 1 339 ? -10.710 -22.921 16.116 1.00 57.78 339 THR A CA 1
ATOM 2712 C C . THR A 1 339 ? -9.199 -22.757 15.968 1.00 57.78 339 THR A C 1
ATOM 2714 O O . THR A 1 339 ? -8.457 -23.570 16.527 1.00 57.78 339 THR A O 1
ATOM 2717 N N . VAL A 1 340 ? -8.729 -21.687 15.310 1.00 61.62 340 VAL A N 1
ATOM 2718 C CA . VAL A 1 340 ? -7.299 -21.400 15.162 1.00 61.62 340 VAL A CA 1
ATOM 2719 C C . VAL A 1 340 ? -6.674 -21.154 16.550 1.00 61.62 340 VAL A C 1
ATOM 2721 O O . VAL A 1 340 ? -7.158 -20.296 17.299 1.00 61.62 340 VAL A O 1
ATOM 2724 N N . PRO A 1 341 ? -5.576 -21.853 16.918 1.00 52.34 341 PRO A N 1
ATOM 2725 C CA . PRO A 1 341 ? -4.936 -21.748 18.238 1.00 52.34 341 PRO A CA 1
ATOM 2726 C C . PRO A 1 341 ? -4.615 -20.311 18.674 1.00 52.34 341 PRO A C 1
ATOM 2728 O O . PRO A 1 341 ? -4.657 -19.990 19.862 1.00 52.34 341 PRO A O 1
ATOM 2731 N N . TYR A 1 342 ? -4.360 -19.431 17.703 1.00 51.47 342 TYR A N 1
ATOM 2732 C CA . TYR A 1 342 ? -4.069 -18.015 17.904 1.00 51.47 342 TYR A CA 1
ATOM 2733 C C . TYR A 1 342 ? -5.181 -17.245 18.652 1.00 51.47 342 TYR A C 1
ATOM 2735 O O . TYR A 1 342 ? -4.880 -16.359 19.461 1.00 51.47 342 TYR A O 1
ATOM 2743 N N . TYR A 1 343 ? -6.457 -17.603 18.451 1.00 46.97 343 TYR A N 1
ATOM 2744 C CA . TYR A 1 343 ? -7.596 -16.932 19.095 1.00 46.97 343 TYR A CA 1
ATOM 2745 C C . TYR A 1 343 ? -8.015 -17.556 20.431 1.00 46.97 343 TYR A C 1
ATOM 2747 O O . TYR A 1 343 ? -8.581 -16.853 21.274 1.00 46.97 343 TYR A O 1
ATOM 2755 N N . LYS A 1 344 ? -7.679 -18.827 20.689 1.00 48.31 344 LYS A N 1
ATOM 2756 C CA . LYS A 1 344 ? -7.963 -19.488 21.979 1.00 48.31 344 LYS A CA 1
ATOM 2757 C C . LYS A 1 344 ? -7.192 -18.868 23.149 1.00 48.31 344 LYS A C 1
ATOM 2759 O O . LYS A 1 344 ? -7.708 -18.831 24.258 1.00 48.31 344 LYS A O 1
ATOM 2764 N N . SER A 1 345 ? -6.006 -18.310 22.904 1.00 42.84 345 SER A N 1
ATOM 2765 C CA . SER A 1 345 ? -5.187 -17.650 23.936 1.00 42.84 345 SER A CA 1
ATOM 2766 C C . SER A 1 345 ? -5.649 -16.232 24.312 1.00 42.84 345 SER A C 1
ATOM 2768 O O . SER A 1 345 ? -5.053 -15.615 25.186 1.00 42.84 345 SER A O 1
ATOM 2770 N N . SER A 1 346 ? -6.657 -15.671 23.623 1.00 41.84 346 SER A N 1
ATOM 2771 C CA . SER A 1 346 ? -7.111 -14.271 23.805 1.00 41.84 346 SER A CA 1
ATOM 2772 C C . SER A 1 346 ? -8.217 -14.087 24.825 1.00 41.84 346 SER A C 1
ATOM 2774 O O . SER A 1 346 ? -8.484 -12.949 25.201 1.00 41.84 346 SER A O 1
ATOM 2776 N N . GLN A 1 347 ? -8.941 -15.148 25.179 1.00 34.22 347 GLN A N 1
ATOM 2777 C CA . GLN A 1 347 ? -10.072 -14.981 26.077 1.00 34.22 347 GLN A CA 1
ATOM 2778 C C . GLN A 1 347 ? -9.537 -14.845 27.504 1.00 34.22 347 GLN A C 1
ATOM 2780 O O . GLN A 1 347 ? -8.807 -15.735 27.948 1.00 34.22 347 GLN A O 1
ATOM 2785 N N . PRO A 1 348 ? -9.860 -13.757 28.231 1.00 33.44 348 PRO A N 1
ATOM 2786 C CA . PRO A 1 348 ? -9.587 -13.721 29.658 1.00 33.44 348 PRO A CA 1
ATOM 2787 C C . PRO A 1 348 ? -10.270 -14.945 30.265 1.00 33.44 348 PRO A C 1
ATOM 2789 O O . PRO A 1 348 ? -11.447 -15.177 29.984 1.00 33.44 348 PRO A O 1
ATOM 2792 N N . ASN A 1 349 ? -9.513 -15.750 31.021 1.00 34.72 349 ASN A N 1
ATOM 2793 C CA . ASN A 1 349 ? -10.024 -16.929 31.715 1.00 34.72 349 ASN A CA 1
ATOM 2794 C C . ASN A 1 349 ? -11.359 -16.560 32.361 1.00 34.72 349 ASN A C 1
ATOM 2796 O O . ASN A 1 349 ? -11.387 -15.803 33.333 1.00 34.72 349 ASN A O 1
ATOM 2800 N N . GLN A 1 350 ? -12.465 -17.059 31.802 1.00 32.62 350 GLN A N 1
ATOM 2801 C CA . GLN A 1 350 ? -13.755 -16.926 32.449 1.00 32.62 350 GLN A CA 1
ATOM 2802 C C . GLN A 1 350 ? -13.599 -17.615 33.796 1.00 32.62 350 GLN A C 1
ATOM 2804 O O . GLN A 1 350 ? -13.383 -18.826 33.866 1.00 32.62 350 GLN A O 1
ATOM 2809 N N . VAL A 1 351 ? -13.619 -16.815 34.861 1.00 36.66 351 VAL A N 1
ATOM 2810 C CA . VAL A 1 351 ? -13.594 -17.299 36.234 1.00 36.66 351 VAL A CA 1
ATOM 2811 C C . VAL A 1 351 ? -14.754 -18.276 36.349 1.00 36.66 351 VAL A C 1
ATOM 2813 O O . VAL A 1 351 ? -15.918 -17.874 36.359 1.00 36.66 351 VAL A O 1
ATOM 2816 N N . ARG A 1 352 ? -14.438 -19.576 36.371 1.00 33.94 352 ARG A N 1
ATOM 2817 C CA . ARG A 1 352 ? -15.395 -20.632 36.689 1.00 33.94 352 ARG A CA 1
ATOM 2818 C C . ARG A 1 352 ? -15.979 -20.269 38.048 1.00 33.94 352 ARG A C 1
ATOM 2820 O O . ARG A 1 352 ? -15.318 -20.451 39.069 1.00 33.94 352 ARG A O 1
ATOM 2827 N N . LYS A 1 353 ? -17.211 -19.756 38.065 1.00 37.25 353 LYS A N 1
ATOM 2828 C CA . LYS A 1 353 ? -18.020 -19.739 39.280 1.00 37.25 353 LYS A CA 1
ATOM 2829 C C . LYS A 1 353 ? -18.169 -21.198 39.694 1.00 37.25 353 LYS A C 1
ATOM 2831 O O . LYS A 1 353 ? -18.859 -21.963 39.023 1.00 37.25 353 LYS A O 1
ATOM 2836 N N . ARG A 1 354 ? -17.440 -21.599 40.738 1.00 38.19 354 ARG A N 1
ATOM 2837 C CA . ARG A 1 354 ? -17.717 -22.850 41.440 1.00 38.19 354 ARG A CA 1
ATOM 2838 C C . ARG A 1 354 ? -19.143 -22.724 41.978 1.00 38.19 354 ARG A C 1
ATOM 2840 O O . ARG A 1 354 ? -19.442 -21.737 42.649 1.00 38.19 354 ARG A O 1
ATOM 2847 N N . LYS A 1 355 ? -20.011 -23.644 41.557 1.00 43.56 355 LYS A N 1
ATOM 2848 C CA . LYS A 1 355 ? -21.284 -23.898 42.229 1.00 43.56 355 LYS A CA 1
ATOM 2849 C C . LYS A 1 355 ? -21.012 -24.590 43.552 1.00 43.56 355 LYS A C 1
ATOM 2851 O O . LYS A 1 355 ? -20.025 -25.364 43.586 1.00 43.56 355 LYS A O 1
#

Foldseek 3Di:
DDDDDDDDDDDPLDFDAADDDDLPDDQDPPFDQDKDKDQDALNCLVLQLLQQLVVLVVVLVLLLVLLCPFPVLVCLLVVLLVVLLCVLCVVLVVPAPDDVRSVVCCVVDPVNVVSVVVCVVSNVVSVVVSNVLSCVLSVLSNVLSVCCQPQVNVCLQQVDGSVVRSSDDPPDDDDPVNVVSRVSSNQKMFTATSNHTQWIWGKDWPVVPDDLAETEIEGRGTGGSPVCPVVPVVVVRVLVNVVVLLVVLVVVCVVDDDQQRHKYKYKYKDKPSPPVVVVVCVVVVWDFDDKALDPDPPDPDDPVSSVVSVVSVIIITMTIDIDGSDDCPPPPSNVVSCPPPVNVVPDDPPPPPDD

Solvent-accessible surface area (backbone atoms only — not comparable to full-atom values): 20092 Å² total; per-residue (Å²): 144,81,85,84,84,80,78,91,72,89,84,72,82,67,60,43,74,62,47,84,69,70,86,88,55,78,78,60,82,85,41,63,90,48,82,45,78,41,54,48,43,34,36,42,42,65,34,53,51,53,47,54,27,46,43,29,47,52,48,25,55,43,40,31,54,42,46,62,70,26,71,67,49,47,46,53,50,53,52,52,49,50,53,51,49,52,60,76,44,39,66,59,51,73,73,31,94,43,74,69,50,36,57,50,46,54,74,75,36,67,65,62,54,55,55,54,57,65,46,50,64,55,50,52,52,51,51,48,52,53,50,51,51,26,48,66,72,24,40,59,34,44,51,51,34,75,45,42,84,38,68,73,44,30,31,66,36,54,63,44,65,55,76,63,43,23,46,52,58,90,89,52,96,68,52,75,70,54,50,54,51,54,56,55,23,66,42,24,45,33,38,28,46,37,91,38,76,47,29,41,34,25,40,28,75,39,64,92,76,36,49,84,62,37,39,37,33,31,48,55,41,75,33,60,44,78,94,49,59,88,68,52,55,67,58,57,49,50,55,47,48,59,54,50,52,51,50,53,48,51,65,62,39,78,79,52,95,78,63,71,77,23,35,39,36,42,32,35,74,45,44,58,66,43,58,67,59,51,51,53,41,46,77,69,64,31,42,82,74,48,75,35,48,54,79,50,86,88,60,87,73,55,72,65,60,36,50,51,23,56,75,70,60,41,31,30,29,34,30,32,36,79,44,68,65,55,55,87,81,70,40,67,70,48,50,54,54,59,68,38,71,81,52,63,75,67,60,75,78,74,76,76,78,78,126

Sequence (355 aa):
MRQPTLGANDNVLSMVAQKFVDLNEPLNPEAKPTLAKSSLTPEYAEASLILHGDYYRQLQGSCNRYIFWHPISMSIWVVGLVAAAAYFLRDYYAISNGLLDFFAQFVARSDMKFELIYLLPCTVLIFAFIGLSAHLLSDDLRDIADKLDQPDRIEELYGFDLRKFAKEDPNSRLSPKQKALLQNGENTHLIVYRNSPIAVITLKPLLDNSTEANYFVRITGLHVRKVFVKADFHTLLIDWALLRSRQLFHEYSKKKSDVDSCKINILVDAYSFDKTYIKFLQSRSFGRVSSSTLLDKSKKGSNLIQSLNKLLGITRDTFGVTIIAKNGDEDPLLNAIKTVPYYKSSQPNQVRKRK

pLDDT: mean 84.39, std 16.64, range [25.52, 97.69]

Organism: Meyerozyma guilliermondii (strain ATCC 6260 / CBS 566 / DSM 6381 / JCM 1539 / NBRC 10279 / NRRL Y-324) (NCBI:txid294746)

Nearest PDB structures (foldseek):
  7l1k-assembly1_A  TM=6.832E-01  e=4.955E-04  Schizosaccharomyces pombe 972h-
  7mx2-assembly1_A  TM=6.461E-01  e=4.474E-04  Homo sapiens
  6gtq-assembly2_B  TM=6.439E-01  e=4.654E-02  Escherichia coli